Protein AF-A0AAQ4DY90-F1 (afdb_monomer)

Structure (mmCIF, N/CA/C/O backbone):
data_AF-A0AAQ4DY90-F1
#
_entry.id   AF-A0AAQ4DY90-F1
#
loop_
_atom_site.group_PDB
_atom_site.id
_atom_site.type_symbol
_atom_site.label_atom_id
_atom_site.label_alt_id
_atom_site.label_comp_id
_atom_site.label_asym_id
_atom_site.label_entity_id
_atom_site.label_seq_id
_atom_site.pdbx_PDB_ins_code
_atom_site.Cartn_x
_atom_site.Cartn_y
_atom_site.Cartn_z
_atom_site.occupancy
_atom_site.B_iso_or_equiv
_atom_site.auth_seq_id
_atom_site.auth_comp_id
_atom_site.auth_asym_id
_atom_site.auth_atom_id
_atom_site.pdbx_PDB_model_num
ATOM 1 N N . MET A 1 1 ? -14.589 11.188 28.909 1.00 39.06 1 MET A N 1
ATOM 2 C CA . MET A 1 1 ? -13.685 12.249 28.422 1.00 39.06 1 MET A CA 1
ATOM 3 C C . MET A 1 1 ? -13.949 12.356 26.940 1.00 39.06 1 MET A C 1
ATOM 5 O O . MET A 1 1 ? -13.630 11.406 26.236 1.00 39.06 1 MET A O 1
ATOM 9 N N . ASP A 1 2 ? -14.629 13.417 26.514 1.00 42.19 2 ASP A N 1
ATOM 10 C CA . ASP A 1 2 ? -14.936 13.642 25.101 1.00 42.19 2 ASP A CA 1
ATOM 11 C C . ASP A 1 2 ? -13.642 13.732 24.282 1.00 42.19 2 ASP A C 1
ATOM 13 O O . ASP A 1 2 ? -12.654 14.312 24.743 1.00 42.19 2 ASP A O 1
ATOM 17 N N . GLU A 1 3 ? -13.630 13.113 23.098 1.00 53.41 3 GLU A N 1
ATOM 18 C CA . GLU A 1 3 ? -12.533 13.219 22.131 1.00 53.41 3 GLU A CA 1
ATOM 19 C C . GLU A 1 3 ? -12.191 14.700 21.911 1.00 53.41 3 GLU A C 1
ATOM 21 O O . GLU A 1 3 ? -13.069 15.499 21.585 1.00 53.41 3 GLU A O 1
ATOM 26 N N . CYS A 1 4 ? -10.924 15.092 22.084 1.00 58.25 4 CYS A N 1
ATOM 27 C CA . CYS A 1 4 ? -10.522 16.470 21.817 1.00 58.25 4 CYS A CA 1
ATOM 28 C C . CYS A 1 4 ? -10.613 16.722 20.298 1.00 58.25 4 CYS A C 1
ATOM 30 O O . CYS A 1 4 ? -9.846 16.106 19.549 1.00 58.25 4 CYS A O 1
ATOM 32 N N . PRO A 1 5 ? -11.500 17.618 19.817 1.00 64.88 5 PRO A N 1
ATOM 33 C CA . PRO A 1 5 ? -11.754 17.813 18.385 1.00 64.88 5 PRO A CA 1
ATOM 34 C C . PRO A 1 5 ? -10.500 18.240 17.605 1.00 64.88 5 PRO A C 1
ATOM 36 O O . PRO A 1 5 ? -10.406 18.001 16.405 1.00 64.88 5 PRO A O 1
ATOM 39 N N . TYR A 1 6 ? -9.507 18.796 18.304 1.00 72.00 6 TYR A N 1
ATOM 40 C CA . TYR A 1 6 ? -8.213 19.181 17.753 1.00 72.00 6 TYR A CA 1
ATOM 41 C C . TYR A 1 6 ? -7.457 18.014 17.097 1.00 72.00 6 TYR A C 1
ATOM 43 O O . TYR A 1 6 ? -6.968 18.159 15.981 1.00 72.00 6 TYR A O 1
ATOM 51 N N . PHE A 1 7 ? -7.395 16.841 17.739 1.00 72.94 7 PHE A N 1
ATOM 52 C CA . PHE A 1 7 ? -6.621 15.711 17.204 1.00 72.94 7 PHE A CA 1
ATOM 53 C C . PHE A 1 7 ? -7.266 15.089 15.968 1.00 72.94 7 PHE A C 1
ATOM 55 O O . PHE A 1 7 ? -6.566 14.588 15.092 1.00 72.94 7 PHE A O 1
ATOM 62 N N . ARG A 1 8 ? -8.599 15.137 15.876 1.00 71.06 8 ARG A N 1
ATOM 63 C CA . ARG A 1 8 ? -9.323 14.671 14.691 1.00 71.06 8 ARG A CA 1
ATOM 64 C C . ARG A 1 8 ? -9.033 15.567 13.487 1.00 71.06 8 ARG A C 1
ATOM 66 O O . ARG A 1 8 ? -8.795 15.052 12.399 1.00 71.06 8 ARG A O 1
ATOM 73 N N . GLU A 1 9 ? -9.014 16.882 13.693 1.00 77.00 9 GLU A N 1
ATOM 74 C CA . GLU A 1 9 ? -8.680 17.838 12.635 1.00 77.00 9 GLU A CA 1
ATOM 75 C C . GLU A 1 9 ? -7.209 17.717 12.210 1.00 77.00 9 GLU A C 1
ATOM 77 O O . GLU A 1 9 ? -6.898 17.711 11.024 1.00 77.00 9 GLU A O 1
ATOM 82 N N . GLU A 1 10 ? -6.298 17.518 13.165 1.00 80.81 10 GLU A N 1
ATOM 83 C CA . GLU A 1 10 ? -4.884 17.263 12.870 1.00 80.81 10 GLU A CA 1
ATOM 84 C C . GLU A 1 10 ? -4.697 15.962 12.065 1.00 80.81 10 GLU A C 1
ATOM 86 O O . GLU A 1 10 ? -3.969 15.950 11.071 1.00 80.81 10 GLU A O 1
ATOM 91 N N . ALA A 1 11 ? -5.402 14.882 12.430 1.00 76.62 11 ALA A N 1
ATOM 92 C CA . ALA A 1 11 ? -5.357 13.612 11.701 1.00 76.62 11 ALA A CA 1
ATOM 93 C C . ALA A 1 11 ? -5.878 13.771 10.269 1.00 76.62 11 ALA A C 1
ATOM 95 O O . ALA A 1 11 ? -5.300 13.226 9.330 1.00 76.62 11 ALA A O 1
ATOM 96 N N . LYS A 1 12 ? -6.953 14.548 10.102 1.00 78.25 12 LYS A N 1
ATOM 97 C CA . LYS A 1 12 ? -7.527 14.879 8.799 1.00 78.25 12 LYS A CA 1
ATOM 98 C C . LYS A 1 12 ? -6.529 15.597 7.905 1.00 78.25 12 LYS A C 1
ATOM 100 O O . LYS A 1 12 ? -6.329 15.171 6.772 1.00 78.25 12 LYS A O 1
ATOM 105 N N . ILE A 1 13 ? -5.884 16.643 8.417 1.00 81.44 13 ILE A N 1
ATOM 106 C CA . ILE A 1 13 ? -4.888 17.407 7.659 1.00 81.44 13 ILE A CA 1
ATOM 107 C C . ILE A 1 13 ? -3.745 16.490 7.208 1.00 81.44 13 ILE A C 1
ATOM 109 O O . ILE A 1 13 ? -3.357 16.521 6.044 1.00 81.44 13 ILE A O 1
ATOM 113 N N . GLN A 1 14 ? -3.242 15.628 8.096 1.00 80.81 14 GLN A N 1
ATOM 114 C CA . GLN A 1 14 ? -2.166 14.691 7.759 1.00 80.81 14 GLN A CA 1
ATOM 115 C C . GLN A 1 14 ? -2.584 13.661 6.697 1.00 80.81 14 GLN A C 1
ATOM 117 O O . GLN A 1 14 ? -1.813 13.375 5.782 1.00 80.81 14 GLN A O 1
ATOM 122 N N . LEU A 1 15 ? -3.804 13.119 6.785 1.00 79.38 15 LEU A N 1
ATOM 123 C CA . LEU A 1 15 ? -4.331 12.177 5.793 1.00 79.38 15 LEU A CA 1
ATOM 124 C C . LEU A 1 15 ? -4.504 12.825 4.418 1.00 79.38 15 LEU A C 1
ATOM 126 O O . LEU A 1 15 ? -4.102 12.230 3.421 1.00 79.38 15 LEU A O 1
ATOM 130 N N . LEU A 1 16 ? -5.070 14.032 4.363 1.00 81.44 16 LEU A N 1
ATOM 131 C CA . LEU A 1 16 ? -5.245 14.764 3.109 1.00 81.44 16 LEU A CA 1
ATOM 132 C C . LEU A 1 16 ? -3.895 15.098 2.473 1.00 81.44 16 LEU A C 1
ATOM 134 O O . LEU A 1 16 ? -3.685 14.778 1.308 1.00 81.44 16 LEU A O 1
ATOM 138 N N . ASN A 1 17 ? -2.938 15.600 3.259 1.00 81.00 17 ASN A N 1
ATOM 139 C CA . ASN A 1 17 ? -1.586 15.873 2.769 1.00 81.00 17 ASN A CA 1
ATOM 140 C C . ASN A 1 17 ? -0.918 14.614 2.193 1.00 81.00 17 ASN A C 1
ATOM 142 O O . ASN A 1 17 ? -0.301 14.678 1.132 1.00 81.00 17 ASN A O 1
ATOM 146 N N . LEU A 1 18 ? -1.061 13.458 2.856 1.00 79.81 18 LEU A N 1
ATOM 147 C CA . LEU A 1 18 ? -0.512 12.190 2.368 1.00 79.81 18 LEU A CA 1
ATOM 148 C C . LEU A 1 18 ? -1.108 11.797 1.006 1.00 79.81 18 LEU A C 1
ATOM 150 O O . LEU A 1 18 ? -0.384 11.337 0.120 1.00 79.81 18 LEU A O 1
ATOM 154 N N . VAL A 1 19 ? -2.423 11.960 0.844 1.00 79.00 19 VAL A N 1
ATOM 155 C CA . VAL A 1 19 ? -3.121 11.640 -0.407 1.00 79.00 19 VAL A CA 1
ATOM 156 C C . VAL A 1 19 ? -2.746 12.622 -1.514 1.00 79.00 19 VAL A C 1
ATOM 158 O O . VAL A 1 19 ? -2.468 12.184 -2.632 1.00 79.00 19 VAL A O 1
ATOM 161 N N . ASP A 1 20 ? -2.668 13.915 -1.212 1.00 77.06 20 ASP A N 1
ATOM 162 C CA . ASP A 1 20 ? -2.300 14.953 -2.174 1.00 77.06 20 ASP A CA 1
ATOM 163 C C . ASP A 1 20 ? -0.862 14.764 -2.672 1.00 77.06 20 ASP A C 1
ATOM 165 O O . ASP A 1 20 ? -0.620 14.710 -3.880 1.00 77.06 20 ASP A O 1
ATOM 169 N N . GLU A 1 21 ? 0.098 14.566 -1.762 1.00 76.19 21 GLU A N 1
ATOM 170 C CA . GLU A 1 21 ? 1.493 14.283 -2.120 1.00 76.19 21 GLU A CA 1
ATOM 171 C C . GLU A 1 21 ? 1.616 13.010 -2.971 1.00 76.19 21 GLU A C 1
ATOM 173 O O . GLU A 1 21 ? 2.345 12.986 -3.970 1.00 76.19 21 GLU A O 1
ATOM 178 N N . GLY A 1 22 ? 0.887 11.953 -2.595 1.00 71.69 22 GLY A N 1
ATOM 179 C CA . GLY A 1 22 ? 0.847 10.699 -3.341 1.00 71.69 22 GLY A CA 1
ATOM 180 C C . GLY A 1 22 ? 0.273 10.878 -4.747 1.00 71.69 22 GLY A C 1
ATOM 181 O O . GLY A 1 22 ? 0.843 10.372 -5.715 1.00 71.69 22 GLY A O 1
ATOM 182 N N . THR A 1 23 ? -0.814 11.636 -4.875 1.00 74.12 23 THR A N 1
ATOM 183 C CA . THR A 1 23 ? -1.469 11.918 -6.159 1.00 74.12 23 THR A CA 1
ATOM 184 C C . THR A 1 23 ? -0.529 12.679 -7.087 1.00 74.12 23 THR A C 1
ATOM 186 O O . THR A 1 23 ? -0.270 12.225 -8.202 1.00 74.12 23 THR A O 1
ATOM 189 N N . VAL A 1 24 ? 0.097 13.749 -6.589 1.00 74.94 24 VAL A N 1
ATOM 190 C CA . VAL A 1 24 ? 1.090 14.534 -7.339 1.00 74.94 24 VAL A CA 1
ATOM 191 C C . VAL A 1 24 ? 2.262 13.664 -7.802 1.00 74.94 24 VAL A C 1
ATOM 193 O O . VAL A 1 24 ? 2.730 13.795 -8.935 1.00 74.94 24 VAL A O 1
ATOM 196 N N . PHE A 1 25 ? 2.748 12.748 -6.957 1.00 75.75 25 PHE A N 1
ATOM 197 C CA . PHE A 1 25 ? 3.804 11.814 -7.350 1.00 75.75 25 PHE A CA 1
ATOM 198 C C . PHE A 1 25 ? 3.385 10.943 -8.542 1.00 75.75 25 PHE A C 1
ATOM 200 O O . PHE A 1 25 ? 4.150 10.824 -9.504 1.00 75.75 25 PHE A O 1
ATOM 207 N N . TYR A 1 26 ? 2.200 10.326 -8.480 1.00 73.25 26 TYR A N 1
ATOM 208 C CA . TYR A 1 26 ? 1.724 9.423 -9.529 1.00 73.25 26 TYR A CA 1
ATOM 209 C C . TYR A 1 26 ? 1.397 10.157 -10.826 1.00 73.25 26 TYR A C 1
ATOM 211 O O . TYR A 1 26 ? 1.759 9.660 -11.889 1.00 73.25 26 TYR A O 1
ATOM 219 N N . GLU A 1 27 ? 0.803 11.347 -10.761 1.00 78.44 27 GLU A N 1
ATOM 220 C CA . GLU A 1 27 ? 0.588 12.192 -11.939 1.00 78.44 27 GLU A CA 1
ATOM 221 C C . GLU A 1 27 ? 1.917 12.527 -12.624 1.00 78.44 27 GLU A C 1
ATOM 223 O O . GLU A 1 27 ? 2.092 12.279 -13.818 1.00 78.44 27 GLU A O 1
ATOM 228 N N . ASN A 1 28 ? 2.909 12.990 -11.858 1.00 75.94 28 ASN A N 1
ATOM 229 C CA . ASN A 1 28 ? 4.241 13.285 -12.388 1.00 75.94 28 ASN A CA 1
ATOM 230 C C . ASN A 1 28 ? 4.933 12.044 -12.967 1.00 75.94 28 ASN A C 1
ATOM 232 O O . ASN A 1 28 ? 5.680 12.143 -13.944 1.00 75.94 28 ASN A O 1
ATOM 236 N N . LEU A 1 29 ? 4.719 10.871 -12.369 1.00 75.00 29 LEU A N 1
ATOM 237 C CA . LEU A 1 29 ? 5.243 9.611 -12.885 1.00 75.00 29 LEU A CA 1
ATOM 238 C C . LEU A 1 29 ? 4.579 9.230 -14.214 1.00 75.00 29 LEU A C 1
ATOM 240 O O . LEU A 1 29 ? 5.277 8.831 -15.146 1.00 75.00 29 LEU A O 1
ATOM 244 N N . LEU A 1 30 ? 3.258 9.386 -14.314 1.00 78.06 30 LEU A N 1
ATOM 245 C CA . LEU A 1 30 ? 2.497 9.113 -15.529 1.00 78.06 30 LEU A CA 1
ATOM 246 C C . LEU A 1 30 ? 2.943 10.021 -16.678 1.00 78.06 30 LEU A C 1
ATOM 248 O O . LEU A 1 30 ? 3.231 9.503 -17.756 1.00 78.06 30 LEU A O 1
ATOM 252 N N . TYR A 1 31 ? 3.104 11.327 -16.440 1.00 78.50 31 TYR A N 1
ATOM 253 C CA . TYR A 1 31 ? 3.630 12.255 -17.450 1.00 78.50 31 TYR A CA 1
ATOM 254 C C . TYR A 1 31 ? 5.028 11.859 -17.931 1.00 78.50 31 TYR A C 1
ATOM 256 O O . TYR A 1 31 ? 5.319 11.888 -19.126 1.00 78.50 31 TYR A O 1
ATOM 264 N N . LYS A 1 32 ? 5.900 11.416 -17.019 1.00 76.50 32 LYS A N 1
ATOM 265 C CA . LYS A 1 32 ? 7.229 10.920 -17.399 1.00 76.50 32 LYS A CA 1
ATOM 266 C C . LYS A 1 32 ? 7.176 9.651 -18.229 1.00 76.50 32 LYS A C 1
ATOM 268 O O . LYS A 1 32 ? 8.024 9.466 -19.100 1.00 76.50 32 LYS A O 1
ATOM 273 N N . PHE A 1 33 ? 6.236 8.756 -17.958 1.00 75.62 33 PHE A N 1
ATOM 274 C CA . PHE A 1 33 ? 6.069 7.560 -18.772 1.00 75.62 33 PHE A CA 1
ATOM 275 C C . PHE A 1 33 ? 5.468 7.876 -20.145 1.00 75.62 33 PHE A C 1
ATOM 277 O O . PHE A 1 33 ? 5.937 7.297 -21.123 1.00 75.62 33 PHE A O 1
ATOM 284 N N . GLU A 1 34 ? 4.536 8.828 -20.246 1.00 80.69 34 GLU A N 1
ATOM 285 C CA . GLU A 1 34 ? 4.063 9.385 -21.526 1.00 80.69 34 GLU A CA 1
ATOM 286 C C . GLU A 1 34 ? 5.240 9.943 -22.344 1.00 80.69 34 GLU A C 1
ATOM 288 O O . GLU A 1 34 ? 5.420 9.549 -23.497 1.00 80.69 34 GLU A O 1
ATOM 293 N N . GLU A 1 35 ? 6.126 10.737 -21.730 1.00 78.56 35 GLU A N 1
ATOM 294 C CA . GLU A 1 35 ? 7.350 11.241 -22.376 1.00 78.56 35 GLU A CA 1
ATOM 295 C C . GLU A 1 35 ? 8.312 10.107 -22.782 1.00 78.56 35 GLU A C 1
ATOM 297 O O . GLU A 1 35 ? 8.842 10.088 -23.893 1.00 78.56 35 GLU A O 1
ATOM 302 N N . THR A 1 36 ? 8.533 9.135 -21.894 1.00 75.81 36 THR A N 1
ATOM 303 C CA . THR A 1 36 ? 9.531 8.069 -22.093 1.00 75.81 36 THR A CA 1
ATOM 304 C C . THR A 1 36 ? 9.098 7.047 -23.145 1.00 75.81 36 THR A C 1
ATOM 306 O O . THR A 1 36 ? 9.937 6.514 -23.876 1.00 75.81 36 THR A O 1
ATOM 309 N N . HIS A 1 37 ? 7.804 6.733 -23.206 1.00 78.19 37 HIS A N 1
ATOM 310 C CA . HIS A 1 37 ? 7.264 5.645 -24.022 1.00 78.19 37 HIS A CA 1
ATOM 311 C C . HIS A 1 37 ? 6.406 6.127 -25.200 1.00 78.19 37 HIS A C 1
ATOM 313 O O . HIS A 1 37 ? 6.030 5.304 -26.034 1.00 78.19 37 HIS A O 1
ATOM 319 N N . GLY A 1 38 ? 6.135 7.431 -25.309 1.00 76.44 38 GLY A N 1
ATOM 320 C CA . GLY A 1 38 ? 5.485 8.043 -26.470 1.00 76.44 38 GLY A CA 1
ATOM 321 C C . GLY A 1 38 ? 4.010 7.675 -26.645 1.00 76.44 38 GLY A C 1
ATOM 322 O O . GLY A 1 38 ? 3.510 7.700 -27.768 1.00 76.44 38 GLY A O 1
ATOM 323 N N . TYR A 1 39 ? 3.319 7.302 -25.565 1.00 78.00 39 TYR A N 1
ATOM 324 C CA . TYR A 1 39 ? 1.866 7.100 -25.554 1.00 78.00 39 TYR A CA 1
ATOM 325 C C . TYR A 1 39 ? 1.181 8.338 -24.981 1.00 78.00 39 TYR A C 1
ATOM 327 O O . TYR A 1 39 ? 1.760 8.971 -24.109 1.00 78.00 39 TYR A O 1
ATOM 335 N N . SER A 1 40 ? -0.043 8.669 -25.418 1.00 77.56 40 SER A N 1
ATOM 336 C CA . SER A 1 40 ? -0.749 9.826 -24.859 1.00 77.56 40 SER A CA 1
ATOM 337 C C . SER A 1 40 ? -1.747 9.443 -23.777 1.00 77.56 40 SER A C 1
ATOM 339 O O . SER A 1 40 ? -2.656 8.651 -24.023 1.00 77.56 40 SER A O 1
ATOM 341 N N . LEU A 1 41 ? -1.616 10.052 -22.599 1.00 71.00 41 LEU A N 1
ATOM 342 C CA . LEU A 1 41 ? -2.559 9.861 -21.496 1.00 71.00 41 LEU A CA 1
ATOM 343 C C . LEU A 1 41 ? -3.944 10.433 -21.812 1.00 71.00 41 LEU A C 1
ATOM 345 O O . LEU A 1 41 ? -4.947 9.880 -21.370 1.00 71.00 41 LEU A O 1
ATOM 349 N N . ASN A 1 42 ? -4.016 11.480 -22.640 1.00 71.75 42 ASN A N 1
ATOM 350 C CA . ASN A 1 42 ? -5.275 12.122 -23.036 1.00 71.75 42 ASN A CA 1
ATOM 351 C C . ASN A 1 42 ? -6.260 11.156 -23.713 1.00 71.75 42 ASN A C 1
ATOM 353 O O . ASN A 1 42 ? -7.463 11.365 -23.637 1.00 71.75 42 ASN A O 1
ATOM 357 N N . GLN A 1 43 ? -5.765 10.076 -24.324 1.00 66.69 43 GLN A N 1
ATOM 358 C CA . GLN A 1 43 ? -6.598 9.034 -24.940 1.00 66.69 43 GLN A CA 1
ATOM 359 C C . GLN A 1 43 ? -7.363 8.191 -23.907 1.00 66.69 43 GLN A C 1
ATOM 361 O O . GLN A 1 43 ? -8.344 7.540 -24.246 1.00 66.69 43 GLN A O 1
ATOM 366 N N . PHE A 1 44 ? -6.913 8.188 -22.650 1.00 61.84 44 PHE A N 1
ATOM 367 C CA . PHE A 1 44 ? -7.541 7.465 -21.543 1.00 61.84 44 PHE A CA 1
ATOM 368 C C . PHE A 1 44 ? -8.414 8.370 -20.665 1.00 61.84 44 PHE A C 1
ATOM 370 O O . PHE A 1 44 ? -9.184 7.865 -19.853 1.00 61.84 44 PHE A O 1
ATOM 377 N N . PHE A 1 45 ? -8.319 9.689 -20.845 1.00 60.47 45 PHE A N 1
ATOM 378 C CA . PHE A 1 45 ? -9.143 10.691 -20.164 1.00 60.47 45 PHE A CA 1
ATOM 379 C C . PHE A 1 45 ? -10.323 11.172 -21.023 1.00 60.47 45 PHE A C 1
ATOM 381 O O . PHE A 1 45 ? -10.897 12.224 -20.746 1.00 60.47 45 PHE A O 1
ATOM 388 N N . ASP A 1 46 ? -10.678 10.419 -22.070 1.00 50.41 46 ASP A N 1
ATOM 389 C CA . ASP A 1 46 ? -11.671 10.836 -23.056 1.00 50.41 46 ASP A CA 1
ATOM 390 C C . ASP A 1 46 ? -13.061 11.045 -22.401 1.00 50.41 46 ASP A C 1
ATOM 392 O O . ASP A 1 46 ? -13.625 10.102 -21.827 1.00 50.41 46 ASP A O 1
ATOM 396 N N . PRO A 1 47 ? -13.651 12.256 -22.466 1.00 51.75 47 PRO A N 1
ATOM 397 C CA . PRO A 1 47 ? -14.937 12.570 -21.835 1.00 51.75 47 PRO A CA 1
ATOM 398 C C . PRO A 1 47 ? -16.136 11.799 -22.406 1.00 51.75 47 PRO A C 1
ATOM 400 O O . PRO A 1 47 ? -17.220 11.830 -21.819 1.00 51.75 47 PRO A O 1
ATOM 403 N N . GLU A 1 48 ? -15.986 11.115 -23.545 1.00 46.78 48 GLU A N 1
ATOM 404 C CA . GLU A 1 48 ? -17.100 10.464 -24.246 1.00 46.78 48 GLU A CA 1
ATOM 405 C C . GLU A 1 48 ? -17.718 9.282 -23.474 1.00 46.78 48 GLU A C 1
ATOM 407 O O . GLU A 1 48 ? -18.888 8.961 -23.684 1.00 46.78 48 GLU A O 1
ATOM 412 N N . MET A 1 49 ? -17.016 8.697 -22.495 1.00 47.78 49 MET A N 1
ATOM 413 C CA . MET A 1 49 ? -17.596 7.678 -21.600 1.00 47.78 49 MET A CA 1
ATOM 414 C C . MET A 1 49 ? -18.498 8.265 -20.495 1.00 47.78 49 MET A C 1
ATOM 416 O O . MET A 1 49 ? -19.251 7.526 -19.863 1.00 47.78 49 MET A O 1
ATOM 420 N N . HIS A 1 50 ? -18.489 9.588 -20.288 1.00 45.84 50 HIS A N 1
ATOM 421 C CA . HIS A 1 50 ? -19.352 10.295 -19.328 1.00 45.84 50 HIS A CA 1
ATOM 422 C C . HIS A 1 50 ? -20.644 10.870 -19.952 1.00 45.84 50 HIS A C 1
ATOM 424 O O . HIS A 1 50 ? -21.454 11.486 -19.258 1.00 45.84 50 HIS A O 1
ATOM 430 N N . GLY A 1 51 ? -20.887 10.641 -21.247 1.00 34.34 51 GLY A N 1
ATOM 431 C CA . GLY A 1 51 ? -21.961 11.271 -22.028 1.00 34.34 51 GLY A CA 1
ATOM 432 C C . GLY A 1 51 ? -23.408 10.820 -21.771 1.00 34.34 51 GLY A C 1
ATOM 433 O O . GLY A 1 51 ? -24.283 11.210 -22.540 1.00 34.34 51 GLY A O 1
ATOM 434 N N . LEU A 1 52 ? -23.709 10.030 -20.732 1.00 40.41 52 LEU A N 1
ATOM 435 C CA . LEU A 1 52 ? -25.093 9.605 -20.443 1.00 40.41 52 LEU A CA 1
ATOM 436 C C . LEU A 1 52 ? -25.780 10.310 -19.268 1.00 40.41 52 LEU A C 1
ATOM 438 O O . LEU A 1 52 ? -26.968 10.072 -19.062 1.00 40.41 52 LEU A O 1
ATOM 442 N N . LEU A 1 53 ? -25.124 11.228 -18.551 1.00 34.84 53 LEU A N 1
ATOM 443 C CA . LEU A 1 53 ? -25.799 12.054 -17.542 1.00 34.84 53 LEU A CA 1
ATOM 444 C C . LEU A 1 53 ? -25.303 13.506 -17.550 1.00 34.84 53 LEU A C 1
ATOM 446 O O . LEU A 1 53 ? -24.287 13.824 -16.953 1.00 34.84 53 LEU A O 1
ATOM 450 N N . GLY A 1 54 ? -26.105 14.380 -18.166 1.00 30.03 54 GLY A N 1
ATOM 451 C CA . GLY A 1 54 ? -26.388 15.728 -17.657 1.00 30.03 54 GLY A CA 1
ATOM 452 C C . GLY A 1 54 ? -25.280 16.782 -17.742 1.00 30.03 54 GLY A C 1
ATOM 453 O O . GLY A 1 54 ? -24.322 16.791 -16.987 1.00 30.03 54 GLY A O 1
ATOM 454 N N . THR A 1 55 ? -25.505 17.762 -18.611 1.00 39.00 55 THR A N 1
ATOM 455 C CA . THR A 1 55 ? -24.706 18.973 -18.830 1.00 39.00 55 THR A CA 1
ATOM 456 C C . THR A 1 55 ? -24.471 19.819 -17.570 1.00 39.00 55 THR A C 1
ATOM 458 O O . THR A 1 55 ? -25.437 20.220 -16.920 1.00 39.00 55 THR A O 1
ATOM 461 N N . GLY A 1 56 ? -23.222 20.236 -17.335 1.00 30.23 56 GLY A N 1
ATOM 462 C CA . GLY A 1 56 ? -22.908 21.417 -16.523 1.00 30.23 56 GLY A CA 1
ATOM 463 C C . GLY A 1 56 ? -21.553 21.357 -15.819 1.00 30.23 56 GLY A C 1
ATOM 464 O O . GLY A 1 56 ? -21.395 20.594 -14.876 1.00 30.23 56 GLY A O 1
ATOM 465 N N . SER A 1 57 ? -20.642 22.261 -16.209 1.00 30.64 57 SER A N 1
ATOM 466 C CA . SER A 1 57 ? -19.329 22.561 -15.594 1.00 30.64 57 SER A CA 1
ATOM 467 C C . SER A 1 57 ? -18.278 21.446 -15.650 1.00 30.64 57 SER A C 1
ATOM 469 O O . SER A 1 57 ? -18.488 20.348 -15.154 1.00 30.64 57 SER A O 1
ATOM 471 N N . SER A 1 58 ? -17.113 21.764 -16.224 1.00 36.41 58 SER A N 1
ATOM 472 C CA . SER A 1 58 ? -15.911 20.931 -16.160 1.00 36.41 58 SER A CA 1
ATOM 473 C C . SER A 1 58 ? -15.621 20.534 -14.712 1.00 36.41 58 SER A C 1
ATOM 475 O O . SER A 1 58 ? -15.347 21.428 -13.906 1.00 36.41 58 SER A O 1
ATOM 477 N N . PRO A 1 59 ? -15.624 19.241 -14.359 1.00 34.88 59 PRO A N 1
ATOM 478 C CA . PRO A 1 59 ? -14.926 18.814 -13.175 1.00 34.88 59 PRO A CA 1
ATOM 479 C C . PRO A 1 59 ? -13.460 18.681 -13.595 1.00 34.88 59 PRO A C 1
ATOM 481 O O . PRO A 1 59 ? -13.117 17.973 -14.544 1.00 34.88 59 PRO A O 1
ATOM 484 N N . SER A 1 60 ? -12.564 19.360 -12.885 1.00 31.95 60 SER A N 1
ATOM 485 C CA . SER A 1 60 ? -11.275 18.735 -12.614 1.00 31.95 60 SER A CA 1
ATOM 486 C C . SER A 1 60 ? -11.556 17.276 -12.250 1.00 31.95 60 SER A C 1
ATOM 488 O O . SER A 1 60 ? -12.517 17.002 -11.530 1.00 31.95 60 SER A O 1
ATOM 490 N N . LEU A 1 61 ? -10.742 16.332 -12.714 1.00 35.47 61 LEU A N 1
ATOM 491 C CA . LEU A 1 61 ? -10.799 14.944 -12.251 1.00 35.47 61 LEU A CA 1
ATOM 492 C C . LEU A 1 61 ? -10.352 14.844 -10.771 1.00 35.47 61 LEU A C 1
ATOM 494 O O . LEU A 1 61 ? -9.668 13.913 -10.373 1.00 35.47 61 LEU A O 1
ATOM 498 N N . GLY A 1 62 ? -10.706 15.825 -9.939 1.00 33.91 62 GLY A N 1
ATOM 499 C CA . GLY A 1 62 ? -10.767 15.669 -8.509 1.00 33.91 62 GLY A CA 1
ATOM 500 C C . GLY A 1 62 ? -11.890 14.688 -8.258 1.00 33.91 62 GLY A C 1
ATOM 501 O O . GLY A 1 62 ? -13.066 15.050 -8.269 1.00 33.91 62 GLY A O 1
ATOM 502 N N . VAL A 1 63 ? -11.524 13.429 -8.029 1.00 38.16 63 VAL A N 1
ATOM 503 C CA . VAL A 1 63 ? -12.288 12.612 -7.096 1.00 38.16 63 VAL A CA 1
ATOM 504 C C . VAL A 1 63 ? -12.478 13.520 -5.888 1.00 38.16 63 VAL A C 1
ATOM 506 O O . VAL A 1 63 ? -11.510 13.820 -5.195 1.00 38.16 63 VAL A O 1
ATOM 509 N N . SER A 1 64 ? -13.682 14.071 -5.720 1.00 40.81 64 SER A N 1
ATOM 510 C CA . SER A 1 64 ? -14.037 14.837 -4.533 1.00 40.81 64 SER A CA 1
ATOM 511 C C . SER A 1 64 ? -14.085 13.810 -3.419 1.00 40.81 64 SER A C 1
ATOM 513 O O . SER A 1 64 ? -15.142 13.263 -3.105 1.00 40.81 64 SER A O 1
ATOM 515 N N . LEU A 1 65 ? -12.904 13.454 -2.915 1.00 47.88 65 LEU A N 1
ATOM 516 C CA . LEU A 1 65 ? -12.758 12.699 -1.694 1.00 47.88 65 LEU A CA 1
ATOM 517 C C . LEU A 1 65 ? -13.573 13.472 -0.670 1.00 47.88 65 LEU A C 1
ATOM 519 O O . LEU A 1 65 ? -13.467 14.693 -0.567 1.00 47.88 65 LEU A O 1
ATOM 523 N N . SER A 1 66 ? -14.479 12.769 -0.009 1.00 54.06 66 SER A N 1
ATOM 524 C CA . SER A 1 66 ? -15.175 13.339 1.127 1.00 54.06 66 SER A CA 1
ATOM 525 C C . SER A 1 66 ? -14.124 13.903 2.080 1.00 54.06 66 SER A C 1
ATOM 527 O O . SER A 1 66 ? -13.147 13.229 2.407 1.00 54.06 66 SER A O 1
ATOM 529 N N . ASP A 1 67 ? -14.322 15.147 2.512 1.00 55.19 67 ASP A N 1
ATOM 530 C CA . ASP A 1 67 ? -13.448 15.818 3.473 1.00 55.19 67 ASP A CA 1
ATOM 531 C C . ASP A 1 67 ? -13.480 15.140 4.862 1.00 55.19 67 ASP A C 1
ATOM 533 O O . ASP A 1 67 ? -12.872 15.645 5.811 1.00 55.19 67 ASP A O 1
ATOM 537 N N . ASP A 1 68 ? -14.219 14.038 5.038 1.00 67.00 68 ASP A N 1
ATOM 538 C CA . ASP A 1 68 ? -14.192 13.242 6.258 1.00 67.00 68 ASP A CA 1
ATOM 539 C C . ASP A 1 68 ? -12.959 12.312 6.267 1.00 67.00 68 ASP A C 1
ATOM 541 O O . ASP A 1 68 ? -12.857 11.403 5.437 1.00 67.00 68 ASP A O 1
ATOM 545 N N . PRO A 1 69 ? -12.022 12.464 7.225 1.00 66.19 69 PRO A N 1
ATOM 546 C CA . PRO A 1 69 ? -10.879 11.559 7.365 1.00 66.19 69 PRO A CA 1
ATOM 547 C C . PRO A 1 69 ? -11.285 10.087 7.499 1.00 66.19 69 PRO A C 1
ATOM 549 O O . PRO A 1 69 ? -10.495 9.204 7.159 1.00 66.19 69 PRO A O 1
ATOM 552 N N . ALA A 1 70 ? -12.503 9.805 7.979 1.00 72.75 70 ALA A N 1
ATOM 553 C CA . ALA A 1 70 ? -13.024 8.450 8.095 1.00 72.75 70 ALA A CA 1
ATOM 554 C C . ALA A 1 70 ? -13.135 7.732 6.739 1.00 72.75 70 ALA A C 1
ATOM 556 O O . ALA A 1 70 ? -12.968 6.511 6.696 1.00 72.75 70 ALA A O 1
ATOM 557 N N . ASP A 1 71 ? -13.338 8.471 5.647 1.00 82.06 71 ASP A N 1
ATOM 558 C CA . ASP A 1 71 ? -13.499 7.909 4.303 1.00 82.06 71 ASP A CA 1
ATOM 559 C C . ASP A 1 71 ? -12.161 7.511 3.663 1.00 82.06 71 ASP A C 1
ATOM 561 O O . ASP A 1 71 ? -12.122 6.681 2.752 1.00 82.06 71 ASP A O 1
ATOM 565 N N . LEU A 1 72 ? -11.043 8.028 4.184 1.00 83.94 72 LEU A N 1
ATOM 566 C CA . LEU A 1 72 ? -9.688 7.678 3.741 1.00 83.94 72 LEU A CA 1
ATOM 567 C C . LEU A 1 72 ? -9.108 6.473 4.496 1.00 83.94 72 LEU A C 1
ATOM 569 O O . LEU A 1 72 ? -8.211 5.792 3.987 1.00 83.94 72 LEU A O 1
ATOM 573 N N . LEU A 1 73 ? -9.631 6.171 5.691 1.00 87.56 73 LEU A N 1
ATOM 574 C CA . LEU A 1 73 ? -9.162 5.056 6.520 1.00 87.56 73 LEU A CA 1
ATOM 575 C C . LEU A 1 73 ? -9.233 3.686 5.824 1.00 87.56 73 LEU A C 1
ATOM 577 O O . LEU A 1 73 ? -8.269 2.935 5.977 1.00 87.56 73 LEU A O 1
ATOM 581 N N . PRO A 1 74 ? -10.292 3.318 5.068 1.00 90.56 74 PRO A N 1
ATOM 582 C CA . PRO A 1 74 ? -10.339 2.040 4.358 1.00 90.56 74 PRO A CA 1
ATOM 583 C C . PRO A 1 74 ? -9.183 1.890 3.366 1.00 90.56 74 PRO A C 1
ATOM 585 O O . PRO A 1 74 ? -8.486 0.878 3.376 1.00 90.56 74 PRO A O 1
ATOM 588 N N . SER A 1 75 ? -8.934 2.922 2.555 1.00 89.69 75 SER A N 1
ATOM 589 C CA . SER A 1 75 ? -7.869 2.927 1.547 1.00 89.69 75 SER A CA 1
ATOM 590 C C . SER A 1 75 ? -6.491 2.813 2.191 1.00 89.69 75 SER A C 1
ATOM 592 O O . SER A 1 75 ? -5.675 1.992 1.769 1.00 89.69 75 SER A O 1
ATOM 594 N N . LEU A 1 76 ? -6.247 3.586 3.253 1.00 88.50 76 LEU A N 1
ATOM 595 C CA . LEU A 1 76 ? -4.983 3.529 3.977 1.00 88.50 76 LEU A CA 1
ATOM 596 C C . LEU A 1 76 ? -4.782 2.167 4.655 1.00 88.50 76 LEU A C 1
ATOM 598 O O . LEU A 1 76 ? -3.699 1.595 4.568 1.00 88.50 76 LEU A O 1
ATOM 602 N N . LYS A 1 77 ? -5.830 1.606 5.267 1.00 91.44 77 LYS A N 1
ATOM 603 C CA . LYS A 1 77 ? -5.803 0.279 5.894 1.00 91.44 77 LYS A CA 1
ATOM 604 C C . LYS A 1 77 ? -5.496 -0.824 4.872 1.00 91.44 77 LYS A C 1
ATOM 606 O O . LYS A 1 77 ? -4.606 -1.640 5.105 1.00 91.44 77 LYS A O 1
ATOM 611 N N . VAL A 1 78 ? -6.154 -0.819 3.711 1.00 91.06 78 VAL A N 1
ATOM 612 C CA . VAL A 1 78 ? -5.876 -1.773 2.618 1.00 91.06 78 VAL A CA 1
ATOM 613 C C . VAL A 1 78 ? -4.442 -1.626 2.108 1.00 91.06 78 VAL A C 1
ATOM 615 O O . VAL A 1 78 ? -3.767 -2.624 1.851 1.00 91.06 78 VAL A O 1
ATOM 618 N N . TRP A 1 79 ? -3.943 -0.393 2.002 1.00 89.19 79 TRP A N 1
ATOM 619 C CA . TRP A 1 79 ? -2.548 -0.149 1.650 1.00 89.19 79 TRP A CA 1
ATOM 620 C C . TRP A 1 79 ? -1.587 -0.733 2.697 1.00 89.19 79 TRP A C 1
ATOM 622 O O . TRP A 1 79 ? -0.630 -1.410 2.320 1.00 89.19 79 TRP A O 1
ATOM 632 N N . THR A 1 80 ? -1.855 -0.565 3.999 1.00 88.44 80 THR A N 1
ATOM 633 C CA . THR A 1 80 ? -1.028 -1.170 5.060 1.00 88.44 80 THR A CA 1
ATOM 634 C C . THR A 1 80 ? -1.068 -2.701 5.054 1.00 88.44 80 THR A C 1
ATOM 636 O O . THR A 1 80 ? -0.037 -3.341 5.272 1.00 88.44 80 THR A O 1
ATOM 639 N N . ASP A 1 81 ? -2.210 -3.306 4.722 1.00 86.81 81 ASP A N 1
ATOM 640 C CA . ASP A 1 81 ? -2.349 -4.759 4.568 1.00 86.81 81 ASP A CA 1
ATOM 641 C C . ASP A 1 81 ? -1.507 -5.277 3.391 1.00 86.81 81 ASP A C 1
ATOM 643 O O . ASP A 1 81 ? -0.763 -6.254 3.521 1.00 86.81 81 ASP A O 1
ATOM 647 N N . TRP A 1 82 ? -1.552 -4.578 2.252 1.00 86.38 82 TRP A N 1
ATOM 648 C CA . TRP A 1 82 ? -0.719 -4.884 1.089 1.00 86.38 82 TRP A CA 1
ATOM 649 C C . TRP A 1 82 ? 0.773 -4.739 1.398 1.00 86.38 82 TRP A C 1
ATOM 651 O O . TRP A 1 82 ? 1.562 -5.638 1.096 1.00 86.38 82 TRP A O 1
ATOM 661 N N . MET A 1 83 ? 1.161 -3.634 2.041 1.00 82.31 83 MET A N 1
ATOM 662 C CA . MET A 1 83 ? 2.545 -3.385 2.441 1.00 82.31 83 MET A CA 1
ATOM 663 C C . MET A 1 83 ? 3.051 -4.499 3.363 1.00 82.31 83 MET A C 1
ATOM 665 O O . MET A 1 83 ? 4.145 -5.023 3.140 1.00 82.31 83 MET A O 1
ATOM 669 N N . SER A 1 84 ? 2.236 -4.919 4.335 1.00 80.44 84 SER A N 1
ATOM 670 C CA . SER A 1 84 ? 2.545 -6.031 5.242 1.00 80.44 84 SER A CA 1
ATOM 671 C C . SER A 1 84 ? 2.790 -7.331 4.470 1.00 80.44 84 SER A C 1
ATOM 673 O O . SER A 1 84 ? 3.815 -7.985 4.663 1.00 80.44 84 SER A O 1
ATOM 675 N N . GLY A 1 85 ? 1.904 -7.655 3.519 1.00 75.50 85 GLY A N 1
ATOM 676 C CA . GLY A 1 85 ? 1.981 -8.873 2.711 1.00 75.50 85 GLY A CA 1
ATOM 677 C C . GLY A 1 85 ? 3.122 -8.906 1.686 1.00 75.50 85 GLY A C 1
ATOM 678 O O . GLY A 1 85 ? 3.573 -9.986 1.294 1.00 75.50 85 GLY A O 1
ATOM 679 N N . GLN A 1 86 ? 3.610 -7.741 1.244 1.00 75.44 86 GLN A N 1
ATOM 680 C CA . GLN A 1 86 ? 4.541 -7.611 0.113 1.00 75.44 86 GLN A CA 1
ATOM 681 C C . GLN A 1 86 ? 5.886 -6.985 0.478 1.00 75.44 86 GLN A C 1
ATOM 683 O O . GLN A 1 86 ? 6.519 -6.326 -0.348 1.00 75.44 86 GLN A O 1
ATOM 688 N N . LYS A 1 87 ? 6.374 -7.257 1.694 1.00 73.56 87 LYS A N 1
ATOM 689 C CA . LYS A 1 87 ? 7.636 -6.726 2.241 1.00 73.56 87 LYS A CA 1
ATOM 690 C C . LYS A 1 87 ? 8.807 -6.678 1.252 1.00 73.56 87 LYS A C 1
ATOM 692 O O . LYS A 1 87 ? 9.540 -5.701 1.180 1.00 73.56 87 LYS A O 1
ATOM 697 N N . ARG A 1 88 ? 8.965 -7.723 0.440 1.00 70.19 88 ARG A N 1
ATOM 698 C CA . ARG A 1 88 ? 10.061 -7.890 -0.536 1.00 70.19 88 ARG A CA 1
ATOM 699 C C . ARG A 1 88 ? 10.124 -6.804 -1.605 1.00 70.19 88 ARG A C 1
ATOM 701 O O . ARG A 1 88 ? 11.176 -6.606 -2.201 1.00 70.19 88 ARG A O 1
ATOM 708 N N . LEU A 1 89 ? 8.998 -6.164 -1.909 1.00 69.75 89 LEU A N 1
ATOM 709 C CA . LEU A 1 89 ? 8.948 -5.132 -2.942 1.00 69.75 89 LEU A CA 1
ATOM 710 C C . LEU A 1 89 ? 9.508 -3.798 -2.453 1.00 69.75 89 LEU A C 1
ATOM 712 O O . LEU A 1 89 ? 9.917 -2.980 -3.277 1.00 69.75 89 LEU A O 1
ATOM 716 N N . TRP A 1 90 ? 9.528 -3.592 -1.135 1.00 72.81 90 TRP A N 1
ATOM 717 C CA . TRP A 1 90 ? 9.884 -2.318 -0.525 1.00 72.81 90 TRP A CA 1
ATOM 718 C C . TRP A 1 90 ? 10.935 -2.419 0.592 1.00 72.81 90 TRP A C 1
ATOM 720 O O . TRP A 1 90 ? 11.333 -1.390 1.136 1.00 72.81 90 TRP A O 1
ATOM 730 N N . VAL A 1 91 ? 11.423 -3.624 0.912 1.00 67.31 91 VAL A N 1
ATOM 731 C CA . VAL A 1 91 ? 12.583 -3.871 1.783 1.00 67.31 91 VAL A CA 1
ATOM 732 C C . VAL A 1 91 ? 13.688 -4.594 0.996 1.00 67.31 91 VAL A C 1
ATOM 734 O O . VAL A 1 91 ? 13.461 -5.720 0.548 1.00 67.31 91 VAL A O 1
ATOM 737 N N . PRO A 1 92 ? 14.893 -4.002 0.856 1.00 66.44 92 PRO A N 1
ATOM 738 C CA . PRO A 1 92 ? 15.236 -2.628 1.239 1.00 66.44 92 PRO A CA 1
ATOM 739 C C . PRO A 1 92 ? 14.401 -1.611 0.442 1.00 66.44 92 PRO A C 1
ATOM 741 O O . PRO A 1 92 ? 13.884 -1.973 -0.620 1.00 66.44 92 PRO A O 1
ATOM 744 N N . PRO A 1 93 ? 14.261 -0.357 0.928 1.00 65.38 93 PRO A N 1
ATOM 745 C CA . PRO A 1 93 ? 13.541 0.689 0.212 1.00 65.38 93 PRO A CA 1
ATOM 746 C C . PRO A 1 93 ? 13.912 0.677 -1.262 1.00 65.38 93 PRO A C 1
ATOM 748 O O . PRO A 1 93 ? 15.108 0.614 -1.581 1.00 65.38 93 PRO A O 1
ATOM 751 N N . PRO A 1 94 ? 12.919 0.701 -2.165 1.00 62.97 94 PRO A N 1
ATOM 752 C CA . PRO A 1 94 ? 13.224 0.747 -3.575 1.00 62.97 94 PRO A CA 1
ATOM 753 C C . PRO A 1 94 ? 14.094 1.982 -3.797 1.00 62.97 94 PRO A C 1
ATOM 755 O O . PRO A 1 94 ? 13.833 3.042 -3.222 1.00 62.97 94 PRO A O 1
ATOM 758 N N . SER A 1 95 ? 15.166 1.829 -4.581 1.00 57.59 95 SER A N 1
ATOM 759 C CA . SER A 1 95 ? 16.014 2.960 -4.957 1.00 57.59 95 SER A CA 1
ATOM 760 C C . SER A 1 95 ? 15.108 4.106 -5.417 1.00 57.59 95 SER A C 1
ATOM 762 O O . SER A 1 95 ? 14.136 3.803 -6.123 1.00 57.59 95 SER A O 1
ATOM 764 N N . PRO A 1 96 ? 15.384 5.368 -5.017 1.00 56.22 96 PRO A N 1
ATOM 765 C CA . PRO A 1 96 ? 14.593 6.515 -5.443 1.00 56.22 96 PRO A CA 1
ATOM 766 C C . PRO A 1 96 ? 14.309 6.363 -6.927 1.00 56.22 96 PRO A C 1
ATOM 768 O O . PRO A 1 96 ? 15.240 6.071 -7.684 1.00 56.22 96 PRO A O 1
ATOM 771 N N . CYS A 1 97 ? 13.031 6.430 -7.308 1.00 52.34 97 CYS A N 1
ATOM 772 C CA . CYS A 1 97 ? 12.636 6.286 -8.702 1.00 52.34 97 CYS A CA 1
ATOM 773 C C . CYS A 1 97 ? 13.605 7.127 -9.551 1.00 52.34 97 CYS A C 1
ATOM 775 O O . CYS A 1 97 ? 13.773 8.313 -9.271 1.00 52.34 97 CYS A O 1
ATOM 777 N N . GLU A 1 98 ? 14.278 6.532 -10.549 1.00 47.19 98 GLU A N 1
ATOM 778 C CA . GLU A 1 98 ? 15.204 7.275 -11.436 1.00 47.19 98 GLU A CA 1
ATOM 779 C C . GLU A 1 98 ? 14.482 8.471 -12.090 1.00 47.19 98 GLU A C 1
ATOM 781 O O . GLU A 1 98 ? 15.067 9.491 -12.456 1.00 47.19 98 GLU A O 1
ATOM 786 N N . HIS A 1 99 ? 13.158 8.372 -12.144 1.00 51.97 99 HIS A N 1
ATOM 787 C CA . HIS A 1 99 ? 12.226 9.450 -12.366 1.00 51.97 99 HIS A CA 1
ATOM 788 C C . HIS A 1 99 ? 12.249 10.426 -11.172 1.00 51.97 99 HIS A C 1
ATOM 790 O O . HIS A 1 99 ? 11.518 10.258 -10.207 1.00 51.97 99 HIS A O 1
ATOM 796 N N . ASN A 1 100 ? 13.041 11.501 -11.268 1.00 53.31 100 ASN A N 1
ATOM 797 C CA . ASN A 1 100 ? 12.977 12.685 -10.390 1.00 53.31 100 ASN A CA 1
ATOM 798 C C . ASN A 1 100 ? 11.575 13.348 -10.437 1.00 53.31 100 ASN A C 1
ATOM 800 O O . ASN A 1 100 ? 11.384 14.321 -11.164 1.00 53.31 100 ASN A O 1
ATOM 804 N N . THR A 1 101 ? 10.560 12.770 -9.795 1.00 55.56 101 THR A N 1
ATOM 805 C CA . THR A 1 101 ? 9.143 13.194 -9.839 1.00 55.56 101 THR A CA 1
ATOM 806 C C . THR A 1 101 ? 8.862 14.425 -8.968 1.00 55.56 101 THR A C 1
ATOM 808 O O . THR A 1 101 ? 7.717 14.691 -8.623 1.00 55.56 101 THR A O 1
ATOM 811 N N . SER A 1 102 ? 9.897 15.202 -8.622 1.00 53.47 102 SER A N 1
ATOM 812 C CA . SER A 1 102 ? 9.851 16.429 -7.808 1.00 53.47 102 SER A CA 1
ATOM 813 C C . SER A 1 102 ? 9.384 16.258 -6.351 1.00 53.47 102 SER A C 1
ATOM 815 O O . SER A 1 102 ? 9.654 17.125 -5.522 1.00 53.47 102 SER A O 1
ATOM 817 N N . VAL A 1 103 ? 8.774 15.128 -5.983 1.00 54.75 103 VAL A N 1
ATOM 818 C CA . VAL A 1 103 ? 8.370 14.843 -4.599 1.00 54.75 103 VAL A CA 1
ATOM 819 C C . VAL A 1 103 ? 9.593 14.416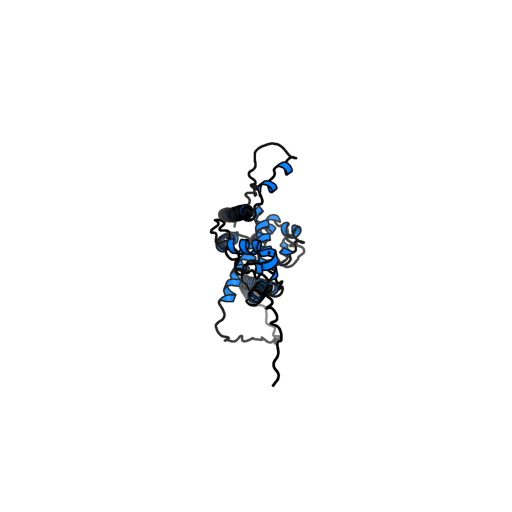 -3.784 1.00 54.75 103 VAL A C 1
ATOM 821 O O . VAL A 1 103 ? 9.998 13.254 -3.764 1.00 54.75 103 VAL A O 1
ATOM 824 N N . LYS A 1 104 ? 10.220 15.388 -3.115 1.00 53.19 104 LYS A N 1
ATOM 825 C CA . LYS A 1 104 ? 11.268 15.169 -2.108 1.00 53.19 104 LYS A CA 1
ATOM 826 C C . LYS A 1 104 ? 10.622 14.912 -0.743 1.00 53.19 104 LYS A C 1
ATOM 828 O O . LYS A 1 104 ? 10.761 15.721 0.164 1.00 53.19 104 LYS A O 1
ATOM 833 N N . GLY A 1 105 ? 9.891 13.810 -0.612 1.00 57.12 105 GLY A N 1
ATOM 834 C CA . GLY A 1 105 ? 9.238 13.420 0.640 1.00 57.12 105 GLY A CA 1
ATOM 835 C C . GLY A 1 105 ? 9.851 12.148 1.214 1.00 57.12 105 GLY A C 1
ATOM 836 O O . GLY A 1 105 ? 9.992 11.150 0.506 1.00 57.12 105 GLY A O 1
ATOM 837 N N . ASN A 1 106 ? 10.214 12.155 2.498 1.00 67.94 106 ASN A N 1
ATOM 838 C CA . ASN A 1 106 ? 10.512 10.914 3.207 1.00 67.94 106 ASN A CA 1
ATOM 839 C C . ASN A 1 106 ? 9.190 10.325 3.701 1.00 67.94 106 ASN A C 1
ATOM 841 O O . ASN A 1 106 ? 8.760 10.625 4.809 1.00 67.94 106 ASN A O 1
ATOM 845 N N . ILE A 1 107 ? 8.556 9.480 2.882 1.00 72.00 107 ILE A N 1
ATOM 846 C CA . ILE A 1 107 ? 7.248 8.880 3.194 1.00 72.00 107 ILE A CA 1
ATOM 847 C C . ILE A 1 107 ? 7.212 8.171 4.555 1.00 72.00 107 ILE A C 1
ATOM 849 O O . ILE A 1 107 ? 6.165 8.087 5.186 1.00 72.00 107 ILE A O 1
ATOM 853 N N . ARG A 1 108 ? 8.366 7.702 5.048 1.00 72.94 108 ARG A N 1
ATOM 854 C CA . ARG A 1 108 ? 8.482 7.115 6.388 1.00 72.94 108 ARG A CA 1
ATOM 855 C C . ARG A 1 108 ? 8.234 8.144 7.486 1.00 72.94 108 ARG A C 1
ATOM 857 O O . ARG A 1 108 ? 7.585 7.815 8.467 1.00 72.94 108 ARG A O 1
ATOM 864 N N . THR A 1 109 ? 8.745 9.362 7.321 1.00 77.75 109 THR A N 1
ATOM 865 C CA . THR A 1 109 ? 8.532 10.464 8.266 1.00 77.75 109 THR A CA 1
ATOM 866 C C . THR A 1 109 ? 7.075 10.912 8.232 1.00 77.75 109 THR A C 1
ATOM 868 O O . THR A 1 109 ? 6.439 10.910 9.276 1.00 77.75 109 THR A O 1
ATOM 871 N N . THR A 1 110 ? 6.509 11.146 7.042 1.00 79.38 110 THR A N 1
ATOM 872 C CA . THR A 1 110 ? 5.089 11.511 6.885 1.00 79.38 110 THR A CA 1
ATOM 873 C C . THR A 1 110 ? 4.160 10.465 7.513 1.00 79.38 110 THR A C 1
ATOM 875 O O . THR A 1 110 ? 3.215 10.797 8.225 1.00 79.38 110 THR A O 1
ATOM 878 N N . PHE A 1 111 ? 4.450 9.176 7.308 1.00 82.94 111 PHE A N 1
ATOM 879 C CA . PHE A 1 111 ? 3.667 8.096 7.906 1.00 82.94 111 PHE A CA 1
ATOM 880 C C . PHE A 1 111 ? 3.848 8.005 9.432 1.00 82.94 111 PHE A C 1
ATOM 882 O O . PHE A 1 111 ? 2.878 7.763 10.146 1.00 82.94 111 PHE A O 1
ATOM 889 N N . ALA A 1 112 ? 5.056 8.237 9.958 1.00 82.56 112 ALA A N 1
ATOM 890 C CA . ALA A 1 112 ? 5.306 8.277 11.401 1.00 82.56 112 ALA A CA 1
ATOM 891 C C . ALA A 1 112 ? 4.577 9.442 12.095 1.00 82.56 112 ALA A C 1
ATOM 893 O O . ALA A 1 112 ? 4.028 9.267 13.189 1.00 82.56 112 ALA A O 1
ATOM 894 N N . ASP A 1 113 ? 4.516 10.606 11.448 1.00 82.56 113 ASP A N 1
ATOM 895 C CA . ASP A 1 113 ? 3.766 11.761 11.942 1.00 82.56 113 ASP A CA 1
ATOM 896 C C . ASP A 1 113 ? 2.265 11.437 12.005 1.00 82.56 113 ASP A C 1
ATOM 898 O O . ASP A 1 113 ? 1.628 11.645 13.040 1.00 82.56 113 ASP A O 1
ATOM 902 N N . LEU A 1 114 ? 1.716 10.813 10.955 1.00 85.19 114 LEU A N 1
ATOM 903 C CA . LEU A 1 114 ? 0.331 10.336 10.945 1.00 85.19 114 LEU A CA 1
ATOM 904 C C . LEU A 1 114 ? 0.051 9.341 12.084 1.00 85.19 114 LEU A C 1
ATOM 906 O O . LEU A 1 114 ? -0.931 9.497 12.809 1.00 85.19 114 LEU A O 1
ATOM 9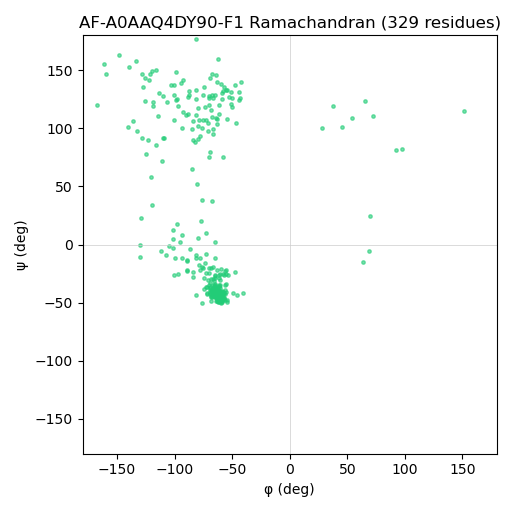10 N N . LEU A 1 115 ? 0.916 8.342 12.281 1.00 84.75 115 LEU A N 1
ATOM 911 C CA . LEU A 1 115 ? 0.782 7.365 13.368 1.00 84.75 115 LEU A CA 1
ATOM 912 C C . LEU A 1 115 ? 0.779 8.036 14.745 1.00 84.75 115 LEU A C 1
ATOM 914 O O . LEU A 1 115 ? -0.022 7.672 15.605 1.00 84.75 115 LEU A O 1
ATOM 918 N N . THR A 1 116 ? 1.626 9.048 14.937 1.00 84.75 116 THR A N 1
ATOM 919 C CA . THR A 1 116 ? 1.698 9.822 16.182 1.00 84.75 116 THR A CA 1
ATOM 920 C C . THR A 1 116 ? 0.382 10.534 16.476 1.00 84.75 116 THR A C 1
ATOM 922 O O . THR A 1 116 ? -0.055 10.570 17.626 1.00 84.75 116 THR A O 1
ATOM 925 N N . VAL A 1 117 ? -0.274 11.090 15.456 1.00 83.25 117 VAL A N 1
ATOM 926 C CA . VAL A 1 117 ? -1.582 11.734 15.624 1.00 83.25 117 VAL A CA 1
ATOM 927 C C . VAL A 1 117 ? -2.676 10.694 15.877 1.00 83.25 117 VAL A C 1
ATOM 929 O O . VAL A 1 117 ? -3.477 10.867 16.794 1.00 83.25 117 VAL A O 1
ATOM 932 N N . LEU A 1 118 ? -2.671 9.573 15.147 1.00 81.56 118 LEU A N 1
ATOM 933 C CA . LEU A 1 118 ? -3.625 8.479 15.352 1.00 81.56 118 LEU A CA 1
ATOM 934 C C . LEU A 1 118 ? -3.528 7.867 16.760 1.00 81.56 118 LEU A C 1
ATOM 936 O O . LEU A 1 118 ? -4.548 7.493 17.329 1.00 81.56 118 LEU A O 1
ATOM 940 N N . LEU A 1 119 ? -2.329 7.794 17.349 1.00 77.44 119 LEU A N 1
ATOM 941 C CA . LEU A 1 119 ? -2.111 7.338 18.732 1.00 77.44 119 LEU A CA 1
ATOM 942 C C . LEU A 1 119 ? -2.742 8.260 19.784 1.00 77.44 119 LEU A C 1
ATOM 944 O O . LEU A 1 119 ? -3.063 7.805 20.879 1.00 77.44 119 LEU A O 1
ATOM 948 N N . LYS A 1 120 ? -2.919 9.548 19.471 1.00 73.81 120 LYS A N 1
ATOM 949 C CA . LYS A 1 120 ? -3.556 10.522 20.372 1.00 73.81 120 LYS A CA 1
ATOM 950 C C . LYS A 1 120 ? -5.084 10.463 20.321 1.00 73.81 120 LYS A C 1
ATOM 952 O O . LYS A 1 120 ? -5.735 11.082 21.165 1.00 73.81 120 LYS A O 1
ATOM 957 N N . LEU A 1 121 ? -5.666 9.749 19.353 1.00 74.31 121 LEU A N 1
ATOM 958 C CA . LEU A 1 121 ? -7.109 9.535 19.300 1.00 74.31 121 LEU A CA 1
ATOM 959 C C . LEU A 1 121 ? -7.517 8.593 20.438 1.00 74.31 121 LEU A C 1
ATOM 961 O O . LEU A 1 121 ? -6.932 7.532 20.642 1.00 74.31 121 LEU A O 1
ATOM 965 N N . ASN A 1 122 ? -8.507 9.012 21.224 1.00 63.34 122 ASN A N 1
ATOM 966 C CA . ASN A 1 122 ? -8.949 8.274 22.398 1.00 63.34 122 ASN A CA 1
ATOM 967 C C . ASN A 1 122 ? -9.865 7.113 21.982 1.00 63.34 122 ASN A C 1
ATOM 969 O O . ASN A 1 122 ? -11.074 7.284 21.925 1.00 63.34 122 ASN A O 1
ATOM 973 N N . LEU A 1 123 ? -9.291 5.934 21.732 1.00 67.12 123 LEU A N 1
ATOM 974 C CA . LEU A 1 123 ? -10.019 4.732 21.293 1.00 67.12 123 LEU A CA 1
ATOM 975 C C . LEU A 1 123 ? -10.727 3.971 22.439 1.00 67.12 123 LEU A C 1
ATOM 977 O O . LEU A 1 123 ? -11.236 2.870 22.233 1.00 67.12 123 LEU A O 1
ATOM 981 N N . ASN A 1 124 ? -10.722 4.506 23.666 1.00 67.06 124 ASN A N 1
ATOM 982 C CA . ASN A 1 124 ? -11.131 3.770 24.872 1.00 67.06 124 ASN A CA 1
ATOM 983 C C . ASN A 1 124 ? -12.647 3.526 24.992 1.00 67.06 124 ASN A C 1
ATOM 985 O O . ASN A 1 124 ? -13.081 2.812 25.894 1.00 67.06 124 ASN A O 1
ATOM 989 N N . ASP A 1 125 ? -13.466 4.118 24.124 1.00 72.69 125 ASP A N 1
ATOM 990 C CA . ASP A 1 125 ? -14.921 3.941 24.111 1.00 72.69 125 ASP A CA 1
ATOM 991 C C . ASP A 1 125 ? -15.381 2.652 23.411 1.00 72.69 125 ASP A C 1
ATOM 993 O O . ASP A 1 125 ? -16.548 2.278 23.536 1.00 72.69 125 ASP A O 1
ATOM 997 N N . VAL A 1 126 ? -14.483 1.927 22.732 1.00 82.69 126 VAL A N 1
ATOM 998 C CA . VAL A 1 126 ? -14.770 0.595 22.175 1.00 82.69 126 VAL A CA 1
ATOM 999 C C . VAL A 1 126 ? -13.734 -0.407 22.670 1.00 82.69 126 VAL A C 1
ATOM 1001 O O . VAL A 1 126 ? -12.537 -0.255 22.450 1.00 82.69 126 VAL A O 1
ATOM 1004 N N . THR A 1 127 ? -14.204 -1.480 23.307 1.00 85.69 127 THR A N 1
ATOM 1005 C CA . THR A 1 127 ? -13.344 -2.593 23.726 1.00 85.69 127 THR A CA 1
ATOM 1006 C C . THR A 1 127 ? -13.428 -3.728 22.714 1.00 85.69 127 THR A C 1
ATOM 1008 O O . THR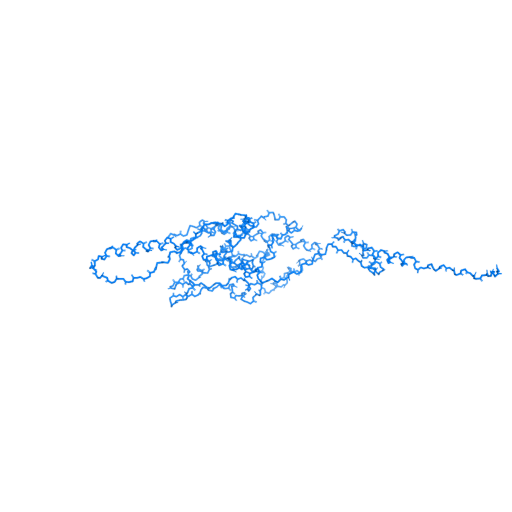 A 1 127 ? -14.516 -4.232 22.431 1.00 85.69 127 THR A O 1
ATOM 1011 N N . PHE A 1 128 ? -12.273 -4.141 22.190 1.00 89.31 128 PHE A N 1
ATOM 1012 C CA . PHE A 1 128 ? -12.164 -5.282 21.288 1.00 89.31 128 PHE A CA 1
ATOM 1013 C C . PHE A 1 128 ? -11.814 -6.564 22.042 1.00 89.31 128 PHE A C 1
ATOM 1015 O O . PHE A 1 128 ? -10.942 -6.584 22.913 1.00 89.31 128 PHE A O 1
ATOM 1022 N N . TYR A 1 129 ? -12.454 -7.657 21.645 1.00 88.94 129 TYR A N 1
ATOM 1023 C CA . TYR A 1 129 ? -12.233 -8.998 22.173 1.00 88.94 129 TYR A CA 1
ATOM 1024 C C . TYR A 1 129 ? -11.782 -9.939 21.056 1.00 88.94 129 TYR A C 1
ATOM 1026 O O . TYR A 1 129 ? -12.178 -9.765 19.906 1.00 88.94 129 TYR A O 1
ATOM 1034 N N . LYS A 1 130 ? -10.975 -10.952 21.390 1.00 87.31 130 LYS A N 1
ATOM 1035 C CA . LYS A 1 130 ? -10.576 -12.007 20.438 1.00 87.31 130 LYS A CA 1
ATOM 1036 C C . LYS A 1 130 ? -11.540 -13.195 20.423 1.00 87.31 130 LYS A C 1
ATOM 1038 O O . LYS A 1 130 ? -11.623 -13.894 19.420 1.00 87.31 130 LYS A O 1
ATOM 1043 N N . ASP A 1 131 ? -12.284 -13.386 21.510 1.00 88.44 131 ASP A N 1
ATOM 1044 C CA . ASP A 1 131 ? -13.165 -14.537 21.687 1.00 88.44 131 ASP A CA 1
ATOM 1045 C C . ASP A 1 131 ? -14.640 -14.170 21.451 1.00 88.44 131 ASP A C 1
ATOM 1047 O O . ASP A 1 131 ? -15.099 -13.130 21.960 1.00 88.44 131 ASP A O 1
ATOM 1051 N N . PRO A 1 132 ? -15.394 -15.027 20.735 1.00 89.69 132 PRO A N 1
ATOM 1052 C CA . PRO A 1 132 ? -16.831 -14.862 20.562 1.00 89.69 132 PRO A CA 1
ATOM 1053 C C . PRO A 1 132 ? -17.571 -15.066 21.894 1.00 89.69 132 PRO A C 1
ATOM 1055 O O . PRO A 1 132 ? -17.168 -15.881 22.724 1.00 89.69 132 PRO A O 1
ATOM 1058 N N . ALA A 1 133 ? -18.672 -14.341 22.092 1.00 89.56 133 ALA A N 1
ATOM 1059 C CA . ALA A 1 133 ? -19.592 -14.509 23.219 1.00 89.56 133 ALA A CA 1
ATOM 1060 C C . ALA A 1 133 ? -21.022 -14.148 22.783 1.00 89.56 133 ALA A C 1
ATOM 1062 O O . ALA A 1 133 ? -21.192 -13.491 21.757 1.00 89.56 133 ALA A O 1
ATOM 1063 N N . GLU A 1 134 ? -22.042 -14.562 23.542 1.00 88.69 134 GLU A N 1
ATOM 1064 C CA . GLU A 1 134 ? -23.457 -14.322 23.192 1.00 88.69 134 GLU A CA 1
ATOM 1065 C C . GLU A 1 134 ? -23.812 -12.832 23.084 1.00 88.69 134 GLU A C 1
ATOM 1067 O O . GLU A 1 134 ? -24.664 -12.450 22.286 1.00 88.69 134 GLU A O 1
ATOM 1072 N N . ASP A 1 135 ? -23.140 -11.985 23.861 1.00 91.06 135 ASP A N 1
ATOM 1073 C CA . ASP A 1 135 ? -23.329 -10.536 23.890 1.00 91.06 135 ASP A CA 1
ATOM 1074 C C . ASP A 1 135 ? -22.374 -9.780 22.952 1.00 91.06 135 ASP A C 1
ATOM 1076 O O . ASP A 1 135 ? -22.308 -8.547 22.992 1.00 91.06 135 ASP A O 1
ATOM 1080 N N . ARG A 1 136 ? -21.613 -10.496 22.113 1.00 92.69 136 ARG A N 1
ATOM 1081 C CA . ARG A 1 136 ? -20.591 -9.915 21.239 1.00 92.69 136 ARG A CA 1
ATOM 1082 C C . ARG A 1 136 ? -20.845 -10.207 19.774 1.00 92.69 136 ARG A C 1
ATOM 1084 O O . ARG A 1 136 ? -21.280 -11.287 19.390 1.00 92.69 136 ARG A O 1
ATOM 1091 N N . GLU A 1 137 ? -20.459 -9.255 18.940 1.00 91.81 137 GLU A N 1
ATOM 1092 C CA . GLU A 1 137 ? -20.563 -9.364 17.494 1.00 91.81 137 GLU A CA 1
ATOM 1093 C C . GLU A 1 137 ? -19.200 -9.195 16.822 1.00 91.81 137 GLU A C 1
ATOM 1095 O O . GLU A 1 137 ? -18.387 -8.369 17.239 1.00 91.81 137 GLU A O 1
ATOM 1100 N N . LEU A 1 138 ? -18.955 -9.979 15.768 1.00 92.19 138 LEU A N 1
ATOM 1101 C CA . LEU A 1 138 ? -17.758 -9.879 14.938 1.00 92.19 138 LEU A CA 1
ATOM 1102 C C . LEU A 1 138 ? -17.752 -8.557 14.158 1.00 92.19 138 LEU A C 1
ATOM 1104 O O . LEU A 1 138 ? -18.693 -8.239 13.429 1.00 92.19 138 LEU A O 1
ATOM 1108 N N . VAL A 1 139 ? -16.653 -7.814 14.245 1.00 92.62 139 VAL A N 1
ATOM 1109 C CA . VAL A 1 139 ? -16.451 -6.592 13.466 1.00 92.62 139 VAL A CA 1
ATOM 1110 C C . VAL A 1 139 ? -15.910 -6.951 12.088 1.00 92.62 139 VAL A C 1
ATOM 1112 O O . VAL A 1 139 ? -14.741 -7.288 11.926 1.00 92.62 139 VAL A O 1
ATOM 1115 N N . THR A 1 140 ? -16.766 -6.842 11.075 1.00 91.25 140 THR A N 1
ATOM 1116 C CA . THR A 1 140 ? -16.384 -7.015 9.668 1.00 91.25 140 THR A CA 1
ATOM 1117 C C . THR A 1 140 ? -16.197 -5.662 8.986 1.00 91.25 140 THR A C 1
ATOM 1119 O O . THR A 1 140 ? -17.104 -4.813 9.013 1.00 91.25 140 THR A O 1
ATOM 1122 N N . LEU A 1 141 ? -15.050 -5.481 8.331 1.00 92.19 141 LEU A N 1
ATOM 1123 C CA . LEU A 1 141 ? -14.751 -4.302 7.525 1.00 92.19 141 LEU A CA 1
ATOM 1124 C C . LEU A 1 141 ? -15.262 -4.494 6.081 1.00 92.19 141 LEU A C 1
ATOM 1126 O O . LEU A 1 141 ? -14.963 -5.524 5.472 1.00 92.19 141 LEU A O 1
ATOM 1130 N N . PRO A 1 142 ? -16.042 -3.546 5.522 1.00 92.06 142 PRO A N 1
ATOM 1131 C CA . PRO A 1 142 ? -16.559 -3.646 4.153 1.00 92.06 142 PRO A CA 1
ATOM 1132 C C . PRO A 1 142 ? -15.469 -3.829 3.088 1.00 92.06 142 PRO A C 1
ATOM 1134 O O . PRO A 1 142 ? -15.645 -4.605 2.148 1.00 92.06 142 PRO A O 1
ATOM 1137 N N . GLU A 1 143 ? -14.336 -3.147 3.246 1.00 91.38 143 GLU A N 1
ATOM 1138 C CA . GLU A 1 143 ? -13.189 -3.243 2.345 1.00 91.38 143 GLU A CA 1
ATOM 1139 C C . GLU A 1 143 ? -12.564 -4.650 2.327 1.00 91.38 143 GLU A C 1
ATOM 1141 O O . GLU A 1 143 ? -12.242 -5.159 1.254 1.00 91.38 143 GLU A O 1
ATOM 1146 N N . ASP A 1 144 ? -12.498 -5.326 3.478 1.00 90.06 144 ASP A N 1
ATOM 1147 C CA . ASP A 1 144 ? -11.961 -6.688 3.593 1.00 90.06 144 ASP A CA 1
ATOM 1148 C C . ASP A 1 144 ? -12.892 -7.698 2.917 1.00 90.06 144 ASP A C 1
ATOM 1150 O O . ASP A 1 144 ? -12.441 -8.600 2.214 1.00 90.06 144 ASP A O 1
ATOM 1154 N N . ALA A 1 145 ? -14.208 -7.525 3.083 1.00 87.50 145 ALA A N 1
ATOM 1155 C CA . ALA A 1 145 ? -15.196 -8.353 2.397 1.00 87.50 145 ALA A CA 1
ATOM 1156 C C . ALA A 1 145 ? -15.112 -8.167 0.873 1.00 87.50 145 ALA A C 1
ATOM 1158 O O . ALA A 1 145 ? -15.095 -9.148 0.126 1.00 87.50 145 ALA A O 1
ATOM 1159 N N . THR A 1 146 ? -14.996 -6.913 0.424 1.00 89.12 146 THR A N 1
ATOM 1160 C CA . THR A 1 146 ? -14.891 -6.550 -0.997 1.00 89.12 146 THR A CA 1
ATOM 1161 C C . THR A 1 146 ? -13.627 -7.120 -1.641 1.00 89.12 146 THR A C 1
ATOM 1163 O O . THR A 1 146 ? -13.664 -7.565 -2.786 1.00 89.12 146 THR A O 1
ATOM 1166 N N . LEU A 1 147 ? -12.512 -7.148 -0.907 1.00 86.12 147 LEU A N 1
ATOM 1167 C CA . LEU A 1 147 ? -11.207 -7.590 -1.406 1.00 86.12 147 LEU A CA 1
ATOM 1168 C C . LEU A 1 147 ? -10.828 -9.015 -0.972 1.00 86.12 147 LEU A C 1
ATOM 1170 O O . LEU A 1 147 ? -9.688 -9.434 -1.166 1.00 86.12 147 LEU A O 1
ATOM 1174 N N . SER A 1 148 ? -11.774 -9.787 -0.435 1.00 79.06 148 SER A N 1
ATOM 1175 C CA . SER A 1 148 ? -11.541 -11.127 0.128 1.00 79.06 148 SER A CA 1
ATOM 1176 C C . SER A 1 148 ? -10.917 -12.135 -0.850 1.00 79.06 148 SER A C 1
ATOM 1178 O O . SER A 1 148 ? -10.218 -13.055 -0.427 1.00 79.06 148 SER A O 1
ATOM 1180 N N . SER A 1 149 ? -11.115 -11.956 -2.160 1.00 76.38 149 SER A N 1
ATOM 1181 C CA . SER A 1 149 ? -10.529 -12.793 -3.216 1.00 76.38 149 SER A CA 1
ATOM 1182 C C . SER A 1 149 ? -9.318 -12.163 -3.913 1.00 76.38 149 SER A C 1
ATOM 1184 O O . SER A 1 149 ? -8.818 -12.707 -4.902 1.00 76.38 149 SER A O 1
ATOM 1186 N N . PHE A 1 150 ? -8.848 -11.001 -3.458 1.00 77.88 150 PHE A N 1
ATOM 1187 C CA . PHE A 1 150 ? -7.726 -10.317 -4.081 1.00 77.88 150 PHE A CA 1
ATOM 1188 C C . PHE A 1 150 ? -6.408 -10.948 -3.621 1.00 77.88 150 PHE A C 1
ATOM 1190 O O . PHE A 1 150 ? -5.913 -10.689 -2.526 1.00 77.88 150 PHE A O 1
ATOM 1197 N N . VAL A 1 151 ? -5.828 -11.783 -4.490 1.00 76.88 151 VAL A N 1
ATOM 1198 C CA . VAL A 1 151 ? -4.608 -12.569 -4.224 1.00 76.88 151 VAL A CA 1
ATOM 1199 C C . VAL A 1 151 ? -3.480 -11.765 -3.552 1.00 76.88 151 VAL A C 1
ATOM 1201 O O . VAL A 1 151 ? -2.905 -12.266 -2.585 1.00 76.88 151 VAL A O 1
ATOM 1204 N N . PRO A 1 152 ? -3.173 -10.521 -3.977 1.00 77.69 152 PRO A N 1
ATOM 1205 C CA . PRO A 1 152 ? -2.160 -9.683 -3.331 1.00 77.69 152 PRO A CA 1
ATOM 1206 C C . PRO A 1 152 ? -2.348 -9.421 -1.829 1.00 77.69 152 PRO A C 1
ATOM 1208 O O . PRO A 1 152 ? -1.356 -9.113 -1.172 1.00 77.69 152 PRO A O 1
ATOM 1211 N N . LEU A 1 153 ? -3.571 -9.537 -1.300 1.00 79.94 153 LEU A N 1
ATOM 1212 C CA . LEU A 1 153 ? -3.918 -9.299 0.108 1.00 79.94 153 LEU A CA 1
ATOM 1213 C C . LEU A 1 153 ? -4.082 -10.584 0.930 1.00 79.94 153 LEU A C 1
ATOM 1215 O O . LEU A 1 153 ? -4.258 -10.510 2.141 1.00 79.94 153 LEU A O 1
ATOM 1219 N N . LEU A 1 154 ? -3.963 -11.769 0.322 1.00 73.69 154 LEU A N 1
ATOM 1220 C CA . LEU A 1 154 ? -4.083 -13.044 1.049 1.00 73.69 154 LEU A CA 1
ATOM 1221 C C . LEU A 1 154 ? -2.994 -13.240 2.113 1.00 73.69 154 LEU A C 1
ATOM 1223 O O . LEU A 1 154 ? -3.160 -14.045 3.023 1.00 73.69 154 LEU A O 1
ATOM 1227 N N . GLY A 1 155 ? -1.866 -12.539 1.977 1.00 67.12 155 GLY A N 1
ATOM 1228 C CA . GLY A 1 155 ? -0.783 -12.546 2.957 1.00 67.12 155 GLY A CA 1
ATOM 1229 C C . GLY A 1 155 ? -0.950 -11.532 4.089 1.00 67.12 155 GLY A C 1
ATOM 1230 O O . GLY A 1 155 ? -0.091 -11.495 4.962 1.00 67.12 155 GLY A O 1
ATOM 1231 N N . ALA A 1 156 ? -1.988 -10.692 4.072 1.00 72.62 156 ALA A N 1
ATOM 1232 C CA . ALA A 1 156 ? -2.225 -9.745 5.153 1.00 72.62 156 ALA A CA 1
ATOM 1233 C C . ALA A 1 156 ? -2.660 -10.492 6.428 1.00 72.62 156 ALA A C 1
ATOM 1235 O O . ALA A 1 156 ? -3.409 -11.469 6.330 1.00 72.62 156 ALA A O 1
ATOM 1236 N N . PRO A 1 157 ? -2.243 -10.055 7.631 1.00 68.38 157 PRO A N 1
ATOM 1237 C CA . PRO A 1 157 ? -2.681 -10.686 8.871 1.00 68.38 157 PRO A CA 1
ATOM 1238 C C . PRO A 1 157 ? -4.207 -10.615 8.969 1.00 68.38 157 PRO A C 1
ATOM 1240 O O . PRO A 1 157 ? -4.759 -9.520 8.904 1.00 68.38 157 PRO A O 1
ATOM 1243 N N . GLN A 1 158 ? -4.903 -11.736 9.147 1.00 70.50 158 GLN A N 1
ATOM 1244 C CA . GLN A 1 158 ? -6.361 -11.765 9.317 1.00 70.50 158 GLN A CA 1
ATOM 1245 C C . GLN A 1 158 ? -6.697 -12.157 10.759 1.00 70.50 158 GLN A C 1
ATOM 1247 O O . GLN A 1 158 ? -6.792 -13.336 11.086 1.00 70.50 158 GLN A O 1
ATOM 1252 N N . GLU A 1 159 ? -6.841 -11.163 11.638 1.00 80.06 159 GLU A N 1
ATOM 1253 C CA . GLU A 1 159 ? -7.316 -11.381 13.009 1.00 80.06 159 GLU A CA 1
ATOM 1254 C C . GLU A 1 159 ? -8.802 -11.016 13.123 1.00 80.06 159 GLU A C 1
ATOM 1256 O O . GLU A 1 159 ? -9.246 -9.996 12.590 1.00 80.06 159 GLU A O 1
ATOM 1261 N N . ALA A 1 160 ? -9.561 -11.852 13.834 1.00 86.31 160 ALA A N 1
ATOM 1262 C CA . ALA A 1 160 ? -10.964 -11.610 14.145 1.00 86.31 160 ALA A CA 1
ATOM 1263 C C . ALA A 1 160 ? -11.091 -10.799 15.440 1.00 86.31 160 ALA A C 1
ATOM 1265 O O . ALA A 1 160 ? -10.487 -11.143 16.458 1.00 86.31 160 ALA A O 1
ATOM 1266 N N . PHE A 1 161 ? -11.913 -9.751 15.403 1.00 90.31 161 PHE A N 1
ATOM 1267 C CA . PHE A 1 161 ? -12.186 -8.895 16.553 1.00 90.31 161 PHE A CA 1
ATOM 1268 C C . PHE A 1 161 ? -13.686 -8.771 16.787 1.00 90.31 161 PHE A C 1
ATOM 1270 O O . PHE A 1 161 ? -14.451 -8.546 15.852 1.00 90.31 161 PHE A O 1
ATOM 1277 N N . TYR A 1 162 ? -14.090 -8.879 18.046 1.00 92.00 162 TYR A N 1
ATOM 1278 C CA . TYR A 1 162 ? -15.476 -8.817 18.485 1.00 92.00 162 TYR A CA 1
ATOM 1279 C C . TYR A 1 162 ? -15.704 -7.601 19.384 1.00 92.00 162 TYR A C 1
ATOM 1281 O O . TYR A 1 162 ? -14.801 -7.193 20.114 1.00 92.00 162 TYR A O 1
ATOM 1289 N N . VAL A 1 163 ? -16.915 -7.051 19.365 1.00 92.44 163 VAL A N 1
ATOM 1290 C CA . VAL A 1 163 ? -17.345 -5.925 20.212 1.00 92.44 163 VAL A CA 1
ATOM 1291 C C . VAL A 1 163 ? -18.644 -6.265 20.931 1.00 92.44 163 VAL A C 1
ATOM 1293 O O . VAL A 1 163 ? -19.476 -6.991 20.391 1.00 92.44 163 VAL A O 1
ATOM 1296 N N . GLN A 1 164 ? -18.815 -5.761 22.152 1.00 91.44 164 GLN A N 1
ATOM 1297 C CA . GLN A 1 164 ? -20.028 -5.988 22.941 1.00 91.44 164 GLN A CA 1
ATOM 1298 C C . GLN A 1 164 ? -21.198 -5.144 22.411 1.00 91.44 164 GLN A C 1
ATOM 1300 O O . GLN A 1 164 ? -21.030 -3.960 22.123 1.00 91.44 164 GLN A O 1
ATOM 1305 N N . VAL A 1 165 ? -22.383 -5.741 22.293 1.00 88.25 165 VAL A N 1
ATOM 1306 C CA . VAL A 1 165 ? -23.611 -5.081 21.821 1.00 88.25 165 VAL A CA 1
ATOM 1307 C C . VAL A 1 165 ? -24.405 -4.542 23.027 1.00 88.25 165 VAL A C 1
ATOM 1309 O O . VAL A 1 165 ? -24.473 -5.224 24.048 1.00 88.25 165 VAL A O 1
ATOM 1312 N N . PRO A 1 166 ? -25.047 -3.354 22.947 1.00 87.25 166 PRO A N 1
ATOM 1313 C CA . PRO A 1 166 ? -25.134 -2.444 21.802 1.00 87.25 166 PRO A CA 1
ATOM 1314 C C . PRO A 1 166 ? -23.898 -1.547 21.647 1.00 87.25 166 PRO A C 1
ATOM 1316 O O . PRO A 1 166 ? -23.477 -0.880 22.586 1.00 87.25 166 PRO A O 1
ATOM 1319 N N . CYS A 1 167 ? -23.370 -1.455 20.424 1.00 85.75 167 CYS A N 1
ATOM 1320 C CA . CYS A 1 167 ? -22.248 -0.575 20.086 1.00 85.75 167 CYS A CA 1
ATOM 1321 C C . CYS A 1 167 ? -22.503 0.223 18.802 1.00 85.75 167 CYS A C 1
ATOM 1323 O O . CYS A 1 167 ? -23.259 -0.195 17.920 1.00 85.75 167 CYS A O 1
ATOM 1325 N N . ASN A 1 168 ? -21.801 1.346 18.640 1.00 88.19 168 ASN A N 1
ATOM 1326 C CA . ASN A 1 168 ? -21.754 2.047 17.361 1.00 88.19 168 ASN A CA 1
ATOM 1327 C C . ASN A 1 168 ? -20.836 1.292 16.382 1.00 88.19 168 ASN A C 1
ATOM 1329 O O . ASN A 1 168 ? -19.612 1.321 16.519 1.00 88.19 168 ASN A O 1
ATOM 1333 N N . ARG A 1 169 ? -21.438 0.635 15.385 1.00 87.94 169 ARG A N 1
ATOM 1334 C CA . ARG A 1 169 ? -20.726 -0.198 14.402 1.00 87.94 169 ARG A CA 1
ATOM 1335 C C . ARG A 1 169 ? -19.706 0.582 13.580 1.00 87.94 169 ARG A C 1
ATOM 1337 O O . ARG A 1 169 ? -18.609 0.084 13.363 1.00 87.94 169 ARG A O 1
ATOM 1344 N N . GLU A 1 170 ? -20.057 1.782 13.120 1.00 87.00 170 GLU A N 1
ATOM 1345 C CA . GLU A 1 170 ? -19.148 2.584 12.292 1.00 87.00 170 GLU A CA 1
ATOM 1346 C C . GLU A 1 170 ? -17.941 3.056 13.090 1.00 87.00 170 GLU A C 1
ATOM 1348 O O . GLU A 1 170 ? -16.813 2.993 12.609 1.00 87.00 170 GLU A O 1
ATOM 1353 N N . ARG A 1 171 ? -18.149 3.419 14.357 1.00 84.94 171 ARG A N 1
ATOM 1354 C CA . ARG A 1 171 ? -17.040 3.767 15.244 1.00 84.94 171 ARG A CA 1
ATOM 1355 C C . ARG A 1 171 ? -16.124 2.573 15.503 1.00 84.94 171 ARG A C 1
ATOM 1357 O O . ARG A 1 171 ? -14.913 2.701 15.356 1.00 84.94 171 ARG A O 1
ATOM 1364 N N . ALA A 1 172 ? -16.696 1.401 15.790 1.00 88.88 172 ALA A N 1
ATOM 1365 C CA . ALA A 1 172 ? -15.928 0.167 15.948 1.00 88.88 172 ALA A CA 1
ATOM 1366 C C . ALA A 1 172 ? -15.116 -0.176 14.685 1.00 88.88 172 ALA A C 1
ATOM 1368 O O . ALA A 1 172 ? -13.950 -0.549 14.788 1.00 88.88 172 ALA A O 1
ATOM 1369 N N . ARG A 1 173 ? -15.688 0.003 13.486 1.00 91.38 173 ARG A N 1
ATOM 1370 C CA . ARG A 1 173 ? -14.969 -0.178 12.214 1.00 91.38 173 ARG A CA 1
ATOM 1371 C C . ARG A 1 173 ? -13.818 0.813 12.064 1.00 91.38 173 ARG A C 1
ATOM 1373 O O . ARG A 1 173 ? -12.704 0.394 11.761 1.00 91.38 173 ARG A O 1
ATOM 1380 N N . SER A 1 174 ? -14.053 2.101 12.307 1.00 88.69 174 SER A N 1
ATOM 1381 C CA . SER A 1 174 ? -13.012 3.132 12.220 1.00 88.69 174 SER A CA 1
ATOM 1382 C C . SER A 1 174 ? -11.858 2.871 13.185 1.00 88.69 174 SER A C 1
ATOM 1384 O O . SER A 1 174 ? -10.700 2.951 12.786 1.00 88.69 174 SER A O 1
ATOM 1386 N N . TYR A 1 175 ? -12.144 2.472 14.422 1.00 88.25 175 TYR A N 1
ATOM 1387 C CA . TYR A 1 175 ? -11.095 2.139 15.385 1.00 88.25 175 TYR A CA 1
ATOM 1388 C C . TYR A 1 175 ? -10.358 0.854 15.044 1.00 88.25 175 TYR A C 1
ATOM 1390 O O . TYR A 1 175 ? -9.147 0.787 15.231 1.00 88.25 175 TYR A O 1
ATOM 1398 N N . LEU A 1 176 ? -11.052 -0.140 14.485 1.00 89.62 176 LEU A N 1
ATOM 1399 C CA . LEU A 1 176 ? -10.390 -1.333 13.978 1.00 89.62 176 LEU A CA 1
ATOM 1400 C C . LEU A 1 176 ? -9.418 -0.970 12.843 1.00 89.62 176 LEU A C 1
ATOM 1402 O O . LEU A 1 176 ? -8.289 -1.449 12.846 1.00 89.62 176 LEU A O 1
ATOM 1406 N N . ARG A 1 177 ? -9.801 -0.077 11.917 1.00 91.12 177 ARG A N 1
ATOM 1407 C CA . ARG A 1 177 ? -8.897 0.433 10.865 1.00 91.12 177 ARG A CA 1
ATOM 1408 C C . ARG A 1 177 ? -7.681 1.140 11.456 1.00 91.12 177 ARG A C 1
ATOM 1410 O O . ARG A 1 177 ? -6.561 0.827 11.067 1.00 91.12 177 ARG A O 1
ATOM 1417 N N . ILE A 1 178 ? -7.890 2.044 12.415 1.00 88.50 178 ILE A N 1
ATOM 1418 C CA . ILE A 1 178 ? -6.802 2.768 13.090 1.00 88.50 178 ILE A CA 1
ATOM 1419 C C . ILE A 1 178 ? -5.855 1.787 13.788 1.00 88.50 178 ILE A C 1
ATOM 1421 O O . ILE A 1 178 ? -4.646 1.868 13.584 1.00 88.50 178 ILE A O 1
ATOM 1425 N N . GLY A 1 179 ? -6.390 0.814 14.529 1.00 86.88 179 GLY A N 1
ATOM 1426 C CA . GLY A 1 179 ? -5.594 -0.217 15.192 1.00 86.88 179 GLY A CA 1
ATOM 1427 C C . GLY A 1 179 ? -4.781 -1.067 14.210 1.00 86.88 179 GLY A C 1
ATOM 1428 O O . GLY A 1 179 ? -3.629 -1.392 14.485 1.00 86.88 179 GLY A O 1
ATOM 1429 N N . ARG A 1 180 ? -5.329 -1.377 13.025 1.00 87.81 180 ARG A N 1
ATOM 1430 C CA . ARG A 1 180 ? -4.589 -2.062 11.948 1.00 87.81 180 ARG A CA 1
ATOM 1431 C C . ARG A 1 180 ? -3.451 -1.213 11.380 1.00 87.81 180 ARG A C 1
ATOM 1433 O O . ARG A 1 180 ? -2.348 -1.723 11.201 1.00 87.81 180 ARG A O 1
ATOM 1440 N N . ILE A 1 181 ? -3.700 0.072 11.138 1.00 89.25 181 ILE A N 1
ATOM 1441 C CA . ILE A 1 181 ? -2.686 1.012 10.640 1.00 89.25 181 ILE A CA 1
ATOM 1442 C C . ILE A 1 181 ? -1.560 1.175 11.674 1.00 89.25 181 ILE A C 1
ATOM 1444 O O . ILE A 1 181 ? -0.383 1.134 11.318 1.00 89.25 181 ILE A O 1
ATOM 1448 N N . GLN A 1 182 ? -1.907 1.287 12.960 1.00 86.38 182 GLN A N 1
ATOM 1449 C CA . GLN A 1 182 ? -0.949 1.347 14.068 1.00 86.38 182 GLN A CA 1
ATOM 1450 C C . GLN A 1 182 ? -0.117 0.069 14.186 1.00 86.38 182 GLN A C 1
ATOM 1452 O O . GLN A 1 182 ? 1.106 0.151 14.279 1.00 86.38 182 GLN A O 1
ATOM 1457 N N . PHE A 1 183 ? -0.751 -1.105 14.076 1.00 84.75 183 PHE A N 1
ATOM 1458 C CA . PHE A 1 183 ? -0.050 -2.391 14.048 1.00 84.75 183 PHE A CA 1
ATOM 1459 C C . PHE A 1 183 ? 1.015 -2.436 12.941 1.00 84.75 183 PHE A C 1
ATOM 1461 O O . PHE A 1 183 ? 2.128 -2.911 13.164 1.00 84.75 183 PHE A O 1
ATOM 1468 N N . PHE A 1 184 ? 0.709 -1.897 11.756 1.00 85.94 184 PHE A N 1
ATOM 1469 C CA . PHE A 1 184 ? 1.693 -1.789 10.679 1.00 85.94 184 PHE A CA 1
ATOM 1470 C C . PHE A 1 184 ? 2.835 -0.805 11.004 1.00 85.94 184 PHE A C 1
ATOM 1472 O O . PHE A 1 184 ? 3.986 -1.054 10.646 1.00 85.94 184 PHE A O 1
ATOM 1479 N N . GLY A 1 185 ? 2.559 0.284 11.723 1.00 84.00 185 GLY A N 1
ATOM 1480 C CA . GLY A 1 185 ? 3.591 1.189 12.241 1.00 84.00 185 GLY A CA 1
ATOM 1481 C C . GLY A 1 185 ? 4.589 0.507 13.184 1.00 84.00 185 GLY A C 1
ATOM 1482 O O . GLY A 1 185 ? 5.806 0.677 13.047 1.00 84.00 185 GLY A O 1
ATOM 1483 N N . ASP A 1 186 ? 4.086 -0.327 14.092 1.00 81.81 186 ASP A N 1
ATOM 1484 C CA . ASP A 1 186 ? 4.921 -1.112 15.008 1.00 81.81 186 ASP A CA 1
ATOM 1485 C C . ASP A 1 186 ? 5.735 -2.174 14.260 1.00 81.81 186 ASP A C 1
ATOM 1487 O O . ASP A 1 186 ? 6.925 -2.366 14.528 1.00 81.81 186 ASP A O 1
ATOM 1491 N N . TYR A 1 187 ? 5.117 -2.813 13.263 1.00 77.88 187 TYR A N 1
ATOM 1492 C CA . TYR A 1 187 ? 5.785 -3.737 12.351 1.00 77.88 187 TYR A CA 1
ATOM 1493 C C . TYR A 1 187 ? 6.999 -3.077 11.672 1.00 77.88 187 TYR A C 1
ATOM 1495 O O . TYR A 1 187 ? 8.104 -3.615 11.755 1.00 77.88 187 TYR A O 1
ATOM 1503 N N . LEU A 1 188 ? 6.837 -1.872 11.106 1.00 77.81 188 LEU A N 1
ATOM 1504 C CA . LEU A 1 188 ? 7.930 -1.112 10.480 1.00 77.81 188 LEU A CA 1
ATOM 1505 C C . LEU A 1 188 ? 9.062 -0.752 11.453 1.00 77.81 188 LEU A C 1
ATOM 1507 O O . LEU A 1 188 ? 10.230 -0.735 11.059 1.00 77.81 188 LEU A O 1
ATOM 1511 N N . SER A 1 189 ? 8.725 -0.457 12.708 1.00 72.56 189 SER A N 1
ATOM 1512 C CA . SER A 1 189 ? 9.694 -0.049 13.731 1.00 72.56 189 SER A CA 1
ATOM 1513 C C . SER A 1 189 ? 10.527 -1.237 14.228 1.00 72.56 189 SER A C 1
ATOM 1515 O O . SER A 1 189 ? 11.742 -1.118 14.391 1.00 72.56 189 SER A O 1
ATOM 1517 N N . SER A 1 190 ? 9.904 -2.412 14.377 1.00 64.50 190 SER A N 1
ATOM 1518 C CA . SER A 1 190 ? 10.551 -3.634 14.881 1.00 64.50 190 SER A CA 1
ATOM 1519 C C . SER A 1 190 ? 11.656 -4.191 13.970 1.00 64.50 190 SER A C 1
ATOM 1521 O O . SER A 1 190 ? 12.610 -4.801 14.451 1.00 64.50 190 SER A O 1
ATOM 1523 N N . ASP A 1 191 ? 11.578 -3.930 12.664 1.00 56.16 191 ASP A N 1
ATOM 1524 C CA . ASP A 1 191 ? 12.547 -4.416 11.677 1.00 56.16 191 ASP A CA 1
ATOM 1525 C C . ASP A 1 191 ? 13.907 -3.702 11.734 1.00 56.16 191 ASP A C 1
ATOM 1527 O O . ASP A 1 191 ? 14.928 -4.267 11.335 1.00 56.16 191 ASP A O 1
ATOM 1531 N N . THR A 1 192 ? 13.944 -2.464 12.237 1.00 49.94 192 THR A N 1
ATOM 1532 C CA . THR A 1 192 ? 15.187 -1.674 12.312 1.00 49.94 192 THR A CA 1
ATOM 1533 C C . THR A 1 192 ? 16.134 -2.116 13.432 1.00 49.94 192 THR A C 1
ATOM 1535 O O . THR A 1 192 ? 17.340 -1.874 13.348 1.00 49.94 192 THR A O 1
ATOM 1538 N N . GLU A 1 193 ? 15.638 -2.827 14.448 1.00 42.44 193 GLU A N 1
ATOM 1539 C CA . GLU A 1 193 ? 16.477 -3.315 15.551 1.00 42.44 193 GLU A CA 1
ATOM 1540 C C . GLU A 1 193 ? 17.181 -4.644 15.236 1.00 42.44 193 GLU A C 1
ATOM 1542 O O . GLU A 1 193 ? 18.239 -4.937 15.797 1.00 42.44 193 GLU A O 1
ATOM 1547 N N . SER A 1 194 ? 16.649 -5.444 14.306 1.00 42.59 194 SER A N 1
ATOM 1548 C CA . SER A 1 194 ? 17.205 -6.766 13.976 1.00 42.59 194 SER A CA 1
ATOM 1549 C C . SER A 1 194 ? 18.513 -6.744 13.172 1.00 42.59 194 SER A C 1
ATOM 1551 O O . SER A 1 194 ? 19.215 -7.754 13.146 1.00 42.59 194 SER A O 1
ATOM 1553 N N . GLU A 1 195 ? 18.886 -5.619 12.553 1.00 38.97 195 GLU A N 1
ATOM 1554 C CA . GLU A 1 195 ? 20.176 -5.488 11.848 1.00 38.97 195 GLU A CA 1
ATOM 1555 C C . GLU A 1 195 ? 21.298 -4.894 12.722 1.00 38.97 195 GLU A C 1
ATOM 1557 O O . GLU A 1 195 ? 22.465 -4.983 12.347 1.00 38.97 195 GLU A O 1
ATOM 1562 N N . SER A 1 196 ? 20.988 -4.345 13.906 1.00 33.19 196 SER A N 1
ATOM 1563 C CA . SER A 1 196 ? 21.960 -3.643 14.769 1.00 33.19 196 SER A CA 1
ATOM 1564 C C . SER A 1 196 ? 22.382 -4.401 16.037 1.00 33.19 196 SER A C 1
ATOM 1566 O O . SER A 1 196 ? 23.351 -4.006 16.681 1.00 33.19 196 SER A O 1
ATOM 1568 N N . LYS A 1 197 ? 21.738 -5.525 16.379 1.00 32.25 197 LYS A N 1
ATOM 1569 C CA . LYS A 1 197 ? 22.116 -6.381 17.522 1.00 32.25 197 LYS A CA 1
ATOM 1570 C C . LYS A 1 197 ? 22.687 -7.724 17.052 1.00 32.25 197 LYS A C 1
ATOM 1572 O O . LYS A 1 197 ? 22.059 -8.770 17.180 1.00 32.25 197 LYS A O 1
ATOM 1577 N N . LYS A 1 198 ? 23.905 -7.703 16.507 1.00 38.62 198 LYS A N 1
ATOM 1578 C CA . LYS A 1 198 ? 24.784 -8.885 16.450 1.00 38.62 198 LYS A CA 1
ATOM 1579 C C . LYS A 1 198 ? 26.090 -8.606 17.180 1.00 38.62 198 LYS A C 1
ATOM 1581 O O . LYS A 1 198 ? 27.157 -8.707 16.597 1.00 38.62 198 LYS A O 1
ATOM 1586 N N . GLU A 1 199 ? 25.999 -8.270 18.456 1.00 35.16 199 GLU A N 1
ATOM 1587 C CA . GLU A 1 199 ? 27.076 -8.522 19.408 1.00 35.16 199 GLU A CA 1
ATOM 1588 C C . GLU A 1 199 ? 26.500 -8.467 20.824 1.00 35.16 199 GLU A C 1
ATOM 1590 O O . GLU A 1 199 ? 25.503 -7.787 21.057 1.00 35.16 199 GLU A O 1
ATOM 1595 N N . VAL A 1 200 ? 27.169 -9.155 21.746 1.00 28.72 200 VAL A N 1
ATOM 1596 C CA . VAL A 1 200 ? 26.919 -9.236 23.195 1.00 28.72 200 VAL A CA 1
ATOM 1597 C C . VAL A 1 200 ? 26.113 -10.461 23.662 1.00 28.72 200 VAL A C 1
ATOM 1599 O O . VAL A 1 200 ? 24.908 -10.441 23.878 1.00 28.72 200 VAL A O 1
ATOM 1602 N N . THR A 1 201 ? 26.887 -11.541 23.789 1.00 25.53 201 THR A N 1
ATOM 1603 C CA . THR A 1 201 ? 27.119 -12.319 25.019 1.00 25.53 201 THR A CA 1
ATOM 1604 C C . THR A 1 201 ? 25.911 -12.852 25.789 1.00 25.53 201 THR A C 1
ATOM 1606 O O . THR A 1 201 ? 25.218 -12.145 26.510 1.00 25.53 201 THR A O 1
ATOM 1609 N N . TYR A 1 202 ? 25.782 -14.172 25.685 1.00 35.44 202 TYR A N 1
ATOM 1610 C CA . TYR A 1 202 ? 25.040 -15.069 26.559 1.00 35.44 202 TYR A CA 1
ATOM 1611 C C . TYR A 1 202 ? 25.617 -15.003 27.981 1.00 35.44 202 TYR A C 1
ATOM 1613 O O . TYR A 1 202 ? 26.753 -15.431 28.181 1.00 35.44 202 TYR A O 1
ATOM 1621 N N . ASP A 1 203 ? 24.862 -14.477 28.945 1.00 26.89 203 ASP A N 1
ATOM 1622 C CA . ASP A 1 203 ? 25.054 -14.806 30.358 1.00 26.89 203 ASP A CA 1
ATOM 1623 C C . ASP A 1 203 ? 23.799 -14.503 31.190 1.00 26.89 203 ASP A C 1
ATOM 1625 O O . ASP A 1 203 ? 23.112 -13.506 30.968 1.00 26.89 203 ASP A O 1
ATOM 1629 N N . SER A 1 204 ? 23.616 -15.343 32.207 1.00 29.28 204 SER A N 1
ATOM 1630 C CA . SER A 1 204 ? 22.783 -15.168 33.395 1.00 29.28 204 SER A CA 1
ATOM 1631 C C . SER A 1 204 ? 21.343 -15.698 33.355 1.00 29.28 204 SER A C 1
ATOM 1633 O O . SER A 1 204 ? 20.373 -14.970 33.176 1.00 29.28 204 SER A O 1
ATOM 1635 N N . SER A 1 205 ? 21.271 -17.014 33.587 1.00 35.34 205 SER A N 1
ATOM 1636 C CA . SER A 1 205 ? 20.475 -17.674 34.640 1.00 35.34 205 SER A CA 1
ATOM 1637 C C . SER A 1 205 ? 19.022 -17.232 34.859 1.00 35.34 205 SER A C 1
ATOM 1639 O O . SER A 1 205 ? 18.760 -16.303 35.623 1.00 35.34 205 SER A O 1
ATOM 1641 N N . ASP A 1 206 ? 18.096 -18.030 34.325 1.00 30.86 206 ASP A N 1
ATOM 1642 C CA . ASP A 1 206 ? 16.759 -18.205 34.896 1.00 30.86 206 ASP A CA 1
ATOM 1643 C C . ASP A 1 206 ? 16.803 -19.377 35.891 1.00 30.86 206 ASP A C 1
ATOM 1645 O O . ASP A 1 206 ? 16.995 -20.531 35.503 1.00 30.86 206 ASP A O 1
ATOM 1649 N N . GLU A 1 207 ? 16.657 -19.080 37.185 1.00 35.28 207 GLU A N 1
ATOM 1650 C CA . GLU A 1 207 ? 16.276 -20.089 38.176 1.00 35.28 207 GLU A CA 1
ATOM 1651 C C . GLU A 1 207 ? 14.765 -20.328 38.079 1.00 35.28 207 GLU A C 1
ATOM 1653 O O . GLU A 1 207 ? 13.940 -19.500 38.473 1.00 35.28 207 GLU A O 1
ATOM 1658 N N . GLU A 1 208 ? 14.415 -21.485 37.531 1.00 36.62 208 GLU A N 1
ATOM 1659 C CA . GLU A 1 208 ? 13.072 -22.052 37.530 1.00 36.62 208 GLU A CA 1
ATOM 1660 C C . GLU A 1 208 ? 12.738 -22.506 38.964 1.00 36.62 208 GLU A C 1
ATOM 1662 O O . GLU A 1 208 ? 13.158 -23.570 39.418 1.00 36.62 208 GLU A O 1
ATOM 1667 N N . LEU A 1 209 ? 12.018 -21.679 39.727 1.00 35.09 209 LEU A N 1
ATOM 1668 C CA . LEU A 1 209 ? 11.451 -22.106 41.008 1.00 35.09 209 LEU A CA 1
ATOM 1669 C C . LEU A 1 209 ? 10.136 -22.852 40.755 1.00 35.09 209 LEU A C 1
ATOM 1671 O O . LEU A 1 209 ? 9.052 -22.267 40.762 1.00 35.09 209 LEU A O 1
ATOM 1675 N N . GLU A 1 210 ? 10.251 -24.165 40.553 1.00 36.75 210 GLU A N 1
ATOM 1676 C CA . GLU A 1 210 ? 9.160 -25.119 40.742 1.00 36.75 210 GLU A CA 1
ATOM 1677 C C . GLU A 1 210 ? 8.735 -25.112 42.221 1.00 36.75 210 GLU A C 1
ATOM 1679 O O . GLU A 1 210 ? 9.409 -25.665 43.092 1.00 36.75 210 GLU A O 1
ATOM 1684 N N . LEU A 1 211 ? 7.604 -24.477 42.530 1.00 37.09 211 LEU A N 1
ATOM 1685 C CA . LEU A 1 211 ? 6.945 -24.639 43.824 1.00 37.09 211 LEU A CA 1
ATOM 1686 C C . LEU A 1 211 ? 6.054 -25.880 43.760 1.00 37.09 211 LEU A C 1
ATOM 1688 O O . LEU A 1 211 ? 4.956 -25.857 43.205 1.00 37.09 211 LEU A O 1
ATOM 1692 N N . GLY A 1 212 ? 6.595 -26.968 44.309 1.00 32.38 212 GLY A N 1
ATOM 1693 C CA . GLY A 1 212 ? 5.905 -28.227 44.532 1.00 32.38 212 GLY A CA 1
ATOM 1694 C C . GLY A 1 212 ? 4.673 -28.053 45.417 1.00 32.38 212 GLY A C 1
ATOM 1695 O O . GLY A 1 212 ? 4.719 -27.430 46.477 1.00 32.38 212 GLY A O 1
ATOM 1696 N N . ASP A 1 213 ? 3.577 -28.635 44.947 1.00 36.81 213 ASP A N 1
ATOM 1697 C CA . ASP A 1 213 ? 2.320 -28.791 45.660 1.00 36.81 213 ASP A CA 1
ATOM 1698 C C . ASP A 1 213 ? 2.517 -29.767 46.832 1.00 36.81 213 ASP A C 1
ATOM 1700 O O . ASP A 1 213 ? 2.743 -30.963 46.642 1.00 36.81 213 ASP A O 1
ATOM 1704 N N . SER A 1 214 ? 2.478 -29.243 48.055 1.00 34.16 214 SER A N 1
ATOM 1705 C CA . SER A 1 214 ? 2.354 -30.029 49.281 1.00 34.16 214 SER A CA 1
ATOM 1706 C C . SER A 1 214 ? 1.200 -29.450 50.083 1.00 34.16 214 SER A C 1
ATOM 1708 O O . SER 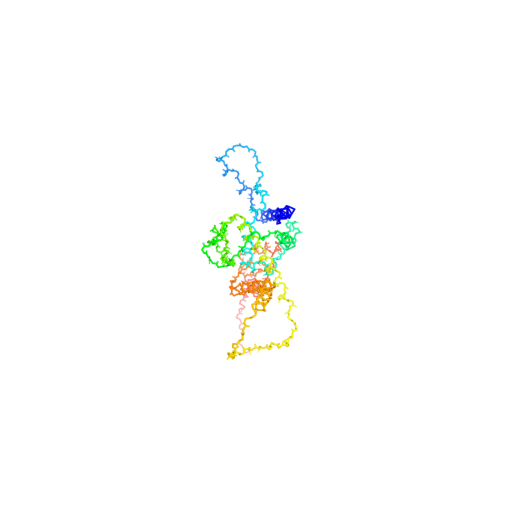A 1 214 ? 1.374 -28.529 50.879 1.00 34.16 214 SER A O 1
ATOM 1710 N N . LEU A 1 215 ? 0.016 -30.005 49.844 1.00 39.12 215 LEU A N 1
ATOM 1711 C CA . LEU A 1 215 ? -1.166 -29.827 50.675 1.00 39.12 215 LEU A CA 1
ATOM 1712 C C . LEU A 1 215 ? -0.892 -30.417 52.062 1.00 39.12 215 LEU A C 1
ATOM 1714 O O . LEU A 1 215 ? -0.855 -31.637 52.209 1.00 39.12 215 LEU A O 1
ATOM 1718 N N . ASP A 1 216 ? -0.735 -29.556 53.064 1.00 37.75 216 ASP A N 1
ATOM 1719 C CA . ASP A 1 216 ? -0.926 -29.939 54.460 1.00 37.75 216 ASP A CA 1
ATOM 1720 C C . ASP A 1 216 ? -2.139 -29.171 54.999 1.00 37.75 216 ASP A C 1
ATOM 1722 O O . ASP A 1 216 ? -2.161 -27.943 55.102 1.00 37.75 216 ASP A O 1
ATOM 1726 N N . ASP A 1 217 ? -3.190 -29.946 55.245 1.00 51.69 217 ASP A N 1
ATOM 1727 C CA . ASP A 1 217 ? -4.495 -29.555 55.757 1.00 51.69 217 ASP A CA 1
ATOM 1728 C C . ASP A 1 217 ? -4.381 -29.210 57.246 1.00 51.69 217 ASP A C 1
ATOM 1730 O O . ASP A 1 217 ? -4.235 -30.095 58.089 1.00 51.69 217 ASP A O 1
ATOM 1734 N N . GLN A 1 218 ? -4.450 -27.919 57.586 1.00 41.19 218 GLN A N 1
ATOM 1735 C CA . GLN A 1 218 ? -4.813 -27.483 58.932 1.00 41.19 218 GLN A CA 1
ATOM 1736 C C . GLN A 1 218 ? -5.805 -26.321 58.876 1.00 41.19 218 GLN A C 1
ATOM 1738 O O . GLN A 1 218 ? -5.479 -25.169 58.598 1.00 41.19 218 GLN A O 1
ATOM 1743 N N . THR A 1 219 ? -7.045 -26.668 59.203 1.00 46.28 219 THR A N 1
ATOM 1744 C CA . THR A 1 219 ? -8.165 -25.790 59.531 1.00 46.28 219 THR A CA 1
ATOM 1745 C C . THR A 1 219 ? -7.809 -24.747 60.598 1.00 46.28 219 THR A C 1
ATOM 1747 O O . THR A 1 219 ? -7.525 -25.106 61.744 1.00 46.28 219 THR A O 1
ATOM 1750 N N . ALA A 1 220 ? -7.947 -23.461 60.264 1.00 40.56 220 ALA A N 1
ATOM 1751 C CA . ALA A 1 220 ? -8.052 -22.359 61.221 1.00 40.56 220 ALA A CA 1
ATOM 1752 C C . ALA A 1 220 ? -9.114 -21.330 60.761 1.00 40.56 220 ALA A C 1
ATOM 1754 O O . ALA A 1 220 ? -9.418 -21.254 59.571 1.00 40.56 220 ALA A O 1
ATOM 1755 N N . PRO A 1 221 ? -9.747 -20.579 61.684 1.00 44.03 221 PRO A N 1
ATOM 1756 C CA . PRO A 1 221 ? -11.019 -19.903 61.441 1.00 44.03 221 PRO A CA 1
ATOM 1757 C C . PRO A 1 221 ? -10.854 -18.492 60.854 1.00 44.03 221 PRO A C 1
ATOM 1759 O O . PRO A 1 221 ? -10.201 -17.650 61.456 1.00 44.03 221 PRO A O 1
ATOM 1762 N N . PHE A 1 222 ? -11.535 -18.245 59.730 1.00 46.94 222 PHE A N 1
ATOM 1763 C CA . PHE A 1 222 ? -12.085 -16.969 59.236 1.00 46.94 222 PHE A CA 1
ATOM 1764 C C . PHE A 1 222 ? -11.380 -15.655 59.663 1.00 46.94 222 PHE A C 1
ATOM 1766 O O . PHE A 1 222 ? -11.720 -15.056 60.686 1.00 46.94 222 PHE A O 1
ATOM 1773 N N . THR A 1 223 ? -10.548 -15.101 58.773 1.00 45.41 223 THR A N 1
ATOM 1774 C CA . THR A 1 223 ? -10.281 -13.652 58.663 1.00 45.41 223 THR A CA 1
ATOM 1775 C C . THR A 1 223 ? -10.570 -13.189 57.229 1.00 45.41 223 THR A C 1
ATOM 1777 O O . THR A 1 223 ? -9.673 -12.954 56.428 1.00 45.41 223 THR A O 1
ATOM 1780 N N . SER A 1 224 ? -11.857 -13.015 56.897 1.00 55.81 224 SER A N 1
ATOM 1781 C CA . SER A 1 224 ? -12.308 -12.509 55.578 1.00 55.81 224 SER A CA 1
ATOM 1782 C C . SER A 1 224 ? -11.570 -11.248 55.090 1.00 55.81 224 SER A C 1
ATOM 1784 O O . SER A 1 224 ? -11.453 -11.033 53.892 1.00 55.81 224 SER A O 1
ATOM 1786 N N . SER A 1 225 ? -10.994 -10.446 55.992 1.00 57.81 225 SER A N 1
ATOM 1787 C CA . SER A 1 225 ? -10.267 -9.228 55.631 1.00 57.81 225 SER A CA 1
ATOM 1788 C C . SER A 1 225 ? -8.879 -9.451 55.024 1.00 57.81 225 SER A C 1
ATOM 1790 O O . SER A 1 225 ? -8.418 -8.586 54.286 1.00 57.81 225 SER A O 1
ATOM 1792 N N . GLU A 1 226 ? -8.170 -10.531 55.363 1.00 57.81 226 GLU A N 1
ATOM 1793 C CA . GLU A 1 226 ? -6.805 -10.762 54.855 1.00 57.81 226 GLU A CA 1
ATOM 1794 C C . GLU A 1 226 ? -6.839 -11.364 53.450 1.00 57.81 226 GLU A C 1
ATOM 1796 O O . GLU A 1 226 ? -6.158 -10.855 52.560 1.00 57.81 226 GLU A O 1
ATOM 1801 N N . GLU A 1 227 ? -7.724 -12.337 53.218 1.00 60.81 227 GLU A N 1
ATOM 1802 C CA . GLU A 1 227 ? -7.988 -12.899 51.889 1.00 60.81 227 GLU A CA 1
ATOM 1803 C C . GLU A 1 227 ? -8.549 -11.838 50.930 1.00 60.81 227 GLU A C 1
ATOM 1805 O O . GLU A 1 227 ? -8.099 -11.732 49.790 1.00 60.81 227 GLU A O 1
ATOM 1810 N N . GLU A 1 228 ? -9.467 -10.975 51.383 1.00 61.62 228 GLU A N 1
ATOM 1811 C CA . GLU A 1 228 ? -9.974 -9.859 50.572 1.00 61.62 228 GLU A CA 1
ATOM 1812 C C . GLU A 1 228 ? -8.867 -8.856 50.207 1.00 61.62 228 GLU A C 1
ATOM 1814 O O . GLU A 1 228 ? -8.811 -8.369 49.072 1.00 61.62 228 GLU A O 1
ATOM 1819 N N . GLN A 1 229 ? -7.944 -8.570 51.131 1.00 69.62 229 GLN A N 1
ATOM 1820 C CA . GLN A 1 229 ? -6.789 -7.711 50.861 1.00 69.62 229 GLN A CA 1
ATOM 1821 C C . GLN A 1 229 ? -5.791 -8.368 49.901 1.00 69.62 229 GLN A C 1
ATOM 1823 O O . GLN A 1 229 ? -5.207 -7.676 49.061 1.00 69.62 229 GLN A O 1
ATOM 1828 N N . GLU A 1 230 ? -5.595 -9.682 49.988 1.00 77.25 230 GLU A N 1
ATOM 1829 C CA . GLU A 1 230 ? -4.765 -10.447 49.057 1.00 77.25 230 GLU A CA 1
ATOM 1830 C C . GLU A 1 230 ? -5.376 -10.491 47.656 1.00 77.25 230 GLU A C 1
ATOM 1832 O O . GLU A 1 230 ? -4.690 -10.189 46.677 1.00 77.25 230 GLU A O 1
ATOM 1837 N N . ILE A 1 231 ? -6.681 -10.742 47.549 1.00 70.62 231 ILE A N 1
ATOM 1838 C CA . ILE A 1 231 ? -7.425 -10.701 46.287 1.00 70.62 231 ILE A CA 1
ATOM 1839 C C . ILE A 1 231 ? -7.332 -9.305 45.668 1.00 70.62 231 ILE A C 1
ATOM 1841 O O . ILE A 1 231 ? -7.047 -9.186 44.475 1.00 70.62 231 ILE A O 1
ATOM 1845 N N . HIS A 1 232 ? -7.489 -8.239 46.458 1.00 71.88 232 HIS A N 1
ATOM 1846 C CA . HIS A 1 232 ? -7.378 -6.865 45.968 1.00 71.88 232 HIS A CA 1
ATOM 1847 C C . HIS A 1 232 ? -5.951 -6.528 45.497 1.00 71.88 232 HIS A C 1
ATOM 1849 O O . HIS A 1 232 ? -5.769 -5.888 44.455 1.00 71.88 232 HIS A O 1
ATOM 1855 N N . LYS A 1 233 ? -4.916 -7.003 46.204 1.00 81.06 233 LYS A N 1
ATOM 1856 C CA . LYS A 1 233 ? -3.510 -6.881 45.774 1.00 81.06 233 LYS A CA 1
ATOM 1857 C C . LYS A 1 233 ? -3.249 -7.638 44.473 1.00 81.06 233 LYS A C 1
ATOM 1859 O O . LYS A 1 233 ? -2.621 -7.086 43.569 1.00 81.06 233 LYS A O 1
ATOM 1864 N N . LEU A 1 234 ? -3.759 -8.861 44.343 1.00 74.00 234 LEU A N 1
ATOM 1865 C CA . LEU A 1 234 ? -3.634 -9.674 43.132 1.00 74.00 234 LEU A CA 1
ATOM 1866 C C . LEU A 1 234 ? -4.383 -9.055 41.949 1.00 74.00 234 LEU A C 1
ATOM 1868 O O . LEU A 1 234 ? -3.856 -9.050 40.839 1.00 74.00 234 LEU A O 1
ATOM 1872 N N . TRP A 1 235 ? -5.561 -8.469 42.171 1.00 72.88 235 TRP A N 1
ATOM 1873 C CA . TRP A 1 235 ? -6.313 -7.745 41.142 1.00 72.88 235 TRP A CA 1
ATOM 1874 C C . TRP A 1 235 ? -5.559 -6.506 40.660 1.00 72.88 235 TRP A C 1
ATOM 1876 O O . TRP A 1 235 ? -5.417 -6.296 39.457 1.00 72.88 235 TRP A O 1
ATOM 1886 N N . THR A 1 236 ? -4.998 -5.738 41.595 1.00 73.12 236 THR A N 1
ATOM 1887 C CA . THR A 1 236 ? -4.189 -4.550 41.290 1.00 73.12 236 THR A CA 1
ATOM 1888 C C . THR A 1 236 ? -2.930 -4.934 40.511 1.00 73.12 236 THR A C 1
ATOM 1890 O O . THR A 1 236 ? -2.616 -4.325 39.491 1.00 73.12 236 THR A O 1
ATOM 1893 N N . LYS A 1 237 ? -2.240 -6.002 40.929 1.00 75.19 237 LYS A N 1
ATOM 1894 C CA . LYS A 1 237 ? -1.063 -6.539 40.233 1.00 75.19 237 LYS A CA 1
ATOM 1895 C C . LYS A 1 237 ? -1.423 -7.090 38.848 1.00 75.19 237 LYS A C 1
ATOM 1897 O O . LYS A 1 237 ? -0.700 -6.851 37.888 1.00 75.19 237 LYS A O 1
ATOM 1902 N N . LYS A 1 238 ? -2.561 -7.775 38.705 1.00 72.44 238 LYS A N 1
ATOM 1903 C CA . LYS A 1 238 ? -3.078 -8.260 37.415 1.00 72.44 238 LYS A CA 1
ATOM 1904 C C . LYS A 1 238 ? -3.395 -7.104 36.469 1.00 72.44 238 LYS A C 1
ATOM 1906 O O . LYS A 1 238 ? -3.068 -7.201 35.291 1.00 72.44 238 LYS A O 1
ATOM 1911 N N . GLU A 1 239 ? -3.993 -6.026 36.970 1.00 65.88 239 GLU A N 1
ATOM 1912 C CA . GLU A 1 239 ? -4.258 -4.813 36.190 1.00 65.88 239 GLU A CA 1
ATOM 1913 C C . GLU A 1 239 ? -2.954 -4.164 35.711 1.00 65.88 239 GLU A C 1
ATOM 1915 O O . GLU A 1 239 ? -2.824 -3.846 34.533 1.00 65.88 239 GLU A O 1
ATOM 1920 N N . GLN A 1 240 ? -1.948 -4.073 36.587 1.00 70.94 240 GLN A N 1
ATOM 1921 C CA . GLN A 1 240 ? -0.625 -3.528 36.257 1.00 70.94 240 GLN A CA 1
ATOM 1922 C C . GLN A 1 240 ? 0.146 -4.372 35.228 1.00 70.94 240 GLN A C 1
ATOM 1924 O O . GLN A 1 240 ? 0.946 -3.831 34.470 1.00 70.94 240 GLN A O 1
ATOM 1929 N N . LEU A 1 241 ? -0.098 -5.686 35.170 1.00 67.69 241 LEU A N 1
ATOM 1930 C CA . LEU A 1 241 ? 0.573 -6.602 34.241 1.00 67.69 241 LEU A CA 1
ATOM 1931 C C . LEU A 1 241 ? -0.137 -6.747 32.884 1.00 67.69 241 LEU A C 1
ATOM 1933 O O . LEU A 1 241 ? 0.467 -7.260 31.938 1.00 67.69 241 LEU A O 1
ATOM 1937 N N . ARG A 1 242 ? -1.399 -6.307 32.749 1.00 67.38 242 ARG A N 1
ATOM 1938 C CA . ARG A 1 242 ? -2.138 -6.387 31.472 1.00 67.38 242 ARG A CA 1
ATOM 1939 C C . ARG A 1 242 ? -1.431 -5.666 30.321 1.00 67.38 242 ARG A C 1
ATOM 1941 O O . ARG A 1 242 ? -1.326 -6.291 29.267 1.00 67.38 242 ARG A O 1
ATOM 1948 N N . PRO A 1 243 ? -0.913 -4.430 30.480 1.00 59.62 243 PRO A N 1
ATOM 1949 C CA . PRO A 1 243 ? -0.229 -3.733 29.395 1.00 59.62 243 PRO A CA 1
ATOM 1950 C C . PRO A 1 243 ? 1.029 -4.475 28.944 1.00 59.62 243 PRO A C 1
ATOM 1952 O O . PRO A 1 243 ? 1.197 -4.713 27.754 1.00 59.62 243 PRO A O 1
ATOM 1955 N N . ALA A 1 244 ? 1.868 -4.925 29.883 1.00 66.50 244 ALA A N 1
ATOM 1956 C CA . ALA A 1 244 ? 3.102 -5.648 29.570 1.00 66.50 244 ALA A CA 1
ATOM 1957 C C . ALA A 1 244 ? 2.822 -6.954 28.809 1.00 66.50 244 ALA A C 1
ATOM 1959 O O . ALA A 1 244 ? 3.412 -7.204 27.761 1.00 66.50 244 ALA A O 1
ATOM 1960 N N . LYS A 1 245 ? 1.847 -7.743 29.278 1.00 71.06 245 LYS A N 1
ATOM 1961 C CA . LYS A 1 245 ? 1.425 -8.981 28.609 1.00 71.06 245 LYS A CA 1
ATOM 1962 C C . LYS A 1 245 ? 0.807 -8.719 27.234 1.00 71.06 245 LYS A C 1
ATOM 1964 O O . LYS A 1 245 ? 0.968 -9.523 26.317 1.00 71.06 245 LYS A O 1
ATOM 1969 N N . GLN A 1 246 ? 0.082 -7.612 27.081 1.00 65.00 246 GLN A N 1
ATOM 1970 C CA . GLN A 1 246 ? -0.491 -7.211 25.800 1.00 65.00 246 GLN A CA 1
ATOM 1971 C C . GLN A 1 246 ? 0.603 -6.792 24.810 1.00 65.00 246 GLN A C 1
ATOM 1973 O O . GLN A 1 246 ? 0.580 -7.251 23.670 1.00 65.00 246 GLN A O 1
ATOM 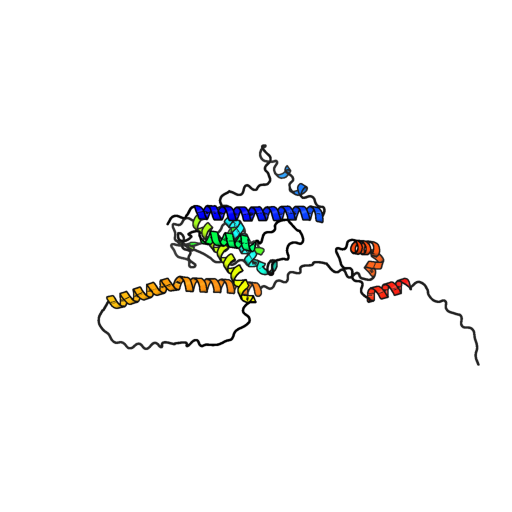1978 N N . HIS A 1 247 ? 1.589 -6.007 25.252 1.00 64.81 247 HIS A N 1
ATOM 1979 C CA . HIS A 1 247 ? 2.768 -5.655 24.459 1.00 64.81 247 HIS A CA 1
ATOM 1980 C C . HIS A 1 247 ? 3.565 -6.896 24.049 1.00 64.81 247 HIS A C 1
ATOM 1982 O O . HIS A 1 247 ? 3.913 -7.044 22.882 1.00 64.81 247 HIS A O 1
ATOM 1988 N N . GLU A 1 248 ? 3.810 -7.831 24.966 1.00 70.50 248 GLU A N 1
ATOM 1989 C CA . GLU A 1 248 ? 4.530 -9.070 24.662 1.00 70.50 248 GLU A CA 1
ATOM 1990 C C . GLU A 1 248 ? 3.814 -9.900 23.587 1.00 70.50 248 GLU A C 1
ATOM 1992 O O . GLU A 1 248 ? 4.433 -10.335 22.613 1.00 70.50 248 GLU A O 1
ATOM 1997 N N . ARG A 1 249 ? 2.491 -10.066 23.718 1.00 71.56 249 ARG A N 1
ATOM 1998 C CA . ARG A 1 249 ? 1.653 -10.742 22.716 1.00 71.56 249 ARG A CA 1
ATOM 1999 C C . ARG A 1 249 ? 1.686 -10.032 21.369 1.00 71.56 249 ARG A C 1
ATOM 2001 O O . ARG A 1 249 ? 1.758 -10.695 20.337 1.00 71.56 249 ARG A O 1
ATOM 2008 N N . HIS A 1 250 ? 1.647 -8.704 21.384 1.00 66.69 250 HIS A N 1
ATOM 2009 C CA . HIS A 1 250 ? 1.739 -7.870 20.190 1.00 66.69 250 HIS A CA 1
ATOM 2010 C C . HIS A 1 250 ? 3.077 -8.069 19.469 1.00 66.69 250 HIS A C 1
ATOM 2012 O O . HIS A 1 250 ? 3.097 -8.402 18.286 1.00 66.69 250 HIS A O 1
ATOM 2018 N N . HIS A 1 251 ? 4.196 -8.009 20.196 1.00 69.50 251 HIS A N 1
ATOM 2019 C CA . HIS A 1 251 ? 5.526 -8.289 19.648 1.00 69.50 251 HIS A CA 1
ATOM 2020 C C . HIS A 1 251 ? 5.671 -9.733 19.151 1.00 69.50 251 HIS A C 1
ATOM 2022 O O . HIS A 1 251 ? 6.295 -9.970 18.116 1.00 69.50 251 HIS A O 1
ATOM 2028 N N . ALA A 1 252 ? 5.099 -10.710 19.857 1.00 72.38 252 ALA A N 1
ATOM 2029 C CA . ALA A 1 252 ? 5.095 -12.101 19.416 1.00 72.38 252 ALA A CA 1
ATOM 2030 C C . ALA A 1 252 ? 4.314 -12.284 18.104 1.00 72.38 252 ALA A C 1
ATOM 2032 O O . ALA A 1 252 ? 4.796 -12.977 17.210 1.00 72.38 252 ALA A O 1
ATOM 2033 N N . CYS A 1 253 ? 3.160 -11.621 17.962 1.00 75.31 253 CYS A N 1
ATOM 2034 C CA . CYS A 1 253 ? 2.370 -11.628 16.730 1.00 75.31 253 CYS A CA 1
ATOM 2035 C C . CYS A 1 253 ? 3.162 -11.036 15.555 1.00 75.31 253 CYS A C 1
ATOM 2037 O O . CYS A 1 253 ? 3.301 -11.688 14.520 1.00 75.31 253 CYS A O 1
ATOM 2039 N N . ILE A 1 254 ? 3.781 -9.865 15.744 1.00 68.44 254 ILE A N 1
ATOM 2040 C CA . ILE A 1 254 ? 4.646 -9.233 14.734 1.00 68.44 254 ILE A CA 1
ATOM 2041 C C . ILE A 1 254 ? 5.758 -10.193 14.287 1.00 68.44 254 ILE A C 1
ATOM 2043 O O . ILE A 1 254 ? 5.952 -10.403 13.089 1.00 68.44 254 ILE A O 1
ATOM 2047 N N . ARG A 1 255 ? 6.457 -10.837 15.232 1.00 70.69 255 ARG A N 1
ATOM 2048 C CA . ARG A 1 255 ? 7.518 -11.810 14.914 1.00 70.69 255 ARG A CA 1
ATOM 2049 C C . ARG A 1 255 ? 7.005 -13.016 14.128 1.00 70.69 255 ARG A C 1
ATOM 2051 O O . ARG A 1 255 ? 7.679 -13.450 13.197 1.00 70.69 255 ARG A O 1
ATOM 2058 N N . ALA A 1 256 ? 5.830 -13.541 14.472 1.00 74.31 256 ALA A N 1
ATOM 2059 C CA . ALA A 1 256 ? 5.232 -14.669 13.761 1.00 74.31 256 ALA A CA 1
ATOM 2060 C C . ALA A 1 256 ? 4.904 -14.307 12.303 1.00 74.31 256 ALA A C 1
ATOM 2062 O O . ALA A 1 256 ? 5.283 -15.041 11.389 1.00 74.31 256 ALA A O 1
ATOM 2063 N N . VAL A 1 257 ? 4.298 -13.134 12.082 1.00 67.38 257 VAL A N 1
ATOM 2064 C CA . VAL A 1 257 ? 4.016 -12.597 10.740 1.00 67.38 257 VAL A CA 1
ATOM 2065 C C . VAL A 1 257 ? 5.317 -12.444 9.941 1.00 67.38 257 VAL A C 1
ATOM 2067 O O . VAL A 1 257 ? 5.423 -12.925 8.811 1.00 67.38 257 VAL A O 1
ATOM 2070 N N . LEU A 1 258 ? 6.355 -11.853 10.543 1.00 65.19 258 LEU A N 1
ATOM 2071 C CA . LEU A 1 258 ? 7.675 -11.701 9.921 1.00 65.19 258 LEU A CA 1
ATOM 2072 C C . LEU A 1 258 ? 8.283 -13.042 9.484 1.00 65.19 258 LEU A C 1
ATOM 2074 O O . LEU A 1 258 ? 8.785 -13.160 8.362 1.00 65.19 258 LEU A O 1
ATOM 2078 N N . GLN A 1 259 ? 8.229 -14.053 10.351 1.00 68.12 259 GLN A N 1
ATOM 2079 C CA . GLN A 1 259 ? 8.776 -15.381 10.084 1.00 68.12 259 GLN A CA 1
ATOM 2080 C C . GLN A 1 259 ? 8.011 -16.102 8.963 1.00 68.12 259 GLN A C 1
ATOM 2082 O O . GLN A 1 259 ? 8.622 -16.709 8.076 1.00 68.12 259 GLN A O 1
ATOM 2087 N N . GLU A 1 260 ? 6.682 -15.986 8.939 1.00 67.50 260 GLU A N 1
ATOM 2088 C CA . GLU A 1 260 ? 5.850 -16.551 7.878 1.00 67.50 260 GLU A CA 1
ATOM 2089 C C . GLU A 1 260 ? 6.205 -15.951 6.504 1.00 67.50 260 GLU A C 1
ATOM 2091 O O . GLU A 1 260 ? 6.398 -16.686 5.528 1.00 67.50 260 GLU A O 1
ATOM 2096 N N . HIS A 1 261 ? 6.404 -14.631 6.419 1.00 62.00 261 HIS A N 1
ATOM 2097 C CA . HIS A 1 261 ? 6.794 -13.958 5.172 1.00 62.00 261 HIS A CA 1
ATOM 2098 C C . HIS A 1 261 ? 8.216 -14.285 4.697 1.00 62.00 261 HIS A C 1
ATOM 2100 O O . HIS A 1 261 ? 8.479 -14.280 3.483 1.00 62.00 261 HIS A O 1
ATOM 2106 N N . GLN A 1 262 ? 9.138 -14.585 5.616 1.00 58.97 262 GLN A N 1
ATOM 2107 C CA . GLN A 1 262 ? 10.469 -15.087 5.261 1.00 58.97 262 GLN A CA 1
ATOM 2108 C C . GLN A 1 262 ? 10.370 -16.471 4.605 1.00 58.97 262 GLN A C 1
ATOM 2110 O O . GLN A 1 262 ? 10.998 -16.697 3.568 1.00 58.97 262 GLN A O 1
ATOM 2115 N N . SER A 1 263 ? 9.519 -17.352 5.144 1.00 57.84 263 SER A N 1
ATOM 2116 C CA . SER A 1 263 ? 9.354 -18.734 4.667 1.00 57.84 263 SER A CA 1
ATOM 2117 C C . SER A 1 263 ? 8.699 -18.846 3.280 1.00 57.84 263 SER A C 1
ATOM 2119 O O . SER A 1 263 ? 9.068 -19.709 2.483 1.00 57.84 263 SER A O 1
ATOM 2121 N N . LYS A 1 264 ? 7.780 -17.933 2.934 1.00 59.28 264 LYS A N 1
ATOM 2122 C CA . LYS A 1 264 ? 7.053 -17.907 1.649 1.00 59.28 264 LYS A CA 1
ATOM 2123 C C . LYS A 1 264 ? 7.888 -17.293 0.519 1.00 59.28 264 LYS A C 1
ATOM 2125 O O . LYS A 1 264 ? 7.462 -16.345 -0.144 1.00 59.28 264 LYS A O 1
ATOM 2130 N N . GLN A 1 265 ? 9.112 -17.791 0.314 1.00 54.66 265 GLN A N 1
ATOM 2131 C CA . GLN A 1 265 ? 10.071 -17.220 -0.632 1.00 54.66 265 GLN A CA 1
ATOM 2132 C C . GLN A 1 265 ? 9.704 -17.417 -2.110 1.00 54.66 265 GLN A C 1
ATOM 2134 O O . GLN A 1 265 ? 10.312 -18.204 -2.818 1.00 54.66 265 GLN A O 1
ATOM 2139 N N . ALA A 1 266 ? 8.733 -16.643 -2.604 1.00 55.38 266 ALA A N 1
ATOM 2140 C CA . ALA A 1 266 ? 8.505 -16.479 -4.034 1.00 55.38 266 ALA A CA 1
ATOM 2141 C C . ALA A 1 266 ? 9.656 -15.656 -4.639 1.00 55.38 266 ALA A C 1
ATOM 2143 O O . ALA A 1 266 ? 9.919 -14.520 -4.221 1.00 55.38 266 ALA A O 1
ATOM 2144 N N . PHE A 1 267 ? 10.365 -16.247 -5.599 1.00 56.66 267 PHE A N 1
ATOM 2145 C CA . PHE A 1 267 ? 11.385 -15.572 -6.392 1.00 56.66 267 PHE A CA 1
ATOM 2146 C C . PHE A 1 267 ? 10.698 -14.641 -7.396 1.00 56.66 267 PHE A C 1
ATOM 2148 O O . PHE A 1 267 ? 9.947 -15.097 -8.254 1.00 56.66 267 PHE A O 1
ATOM 2155 N N . ILE A 1 268 ? 10.956 -13.336 -7.297 1.00 56.22 268 ILE A N 1
ATOM 2156 C CA . ILE A 1 268 ? 10.493 -12.350 -8.280 1.00 56.22 268 ILE A CA 1
ATOM 2157 C C . ILE A 1 268 ? 11.674 -12.027 -9.193 1.00 56.22 268 ILE A C 1
ATOM 2159 O O . ILE A 1 268 ? 12.625 -11.358 -8.786 1.00 56.22 268 ILE A O 1
ATOM 2163 N N . LEU A 1 269 ? 11.624 -12.513 -10.432 1.00 58.84 269 LEU A N 1
ATOM 2164 C CA . LEU A 1 269 ? 12.629 -12.204 -11.445 1.00 58.84 269 LEU A CA 1
ATOM 2165 C C . LEU A 1 269 ? 12.395 -10.782 -11.976 1.00 58.84 269 LEU A C 1
ATOM 2167 O O . LEU A 1 269 ? 11.534 -10.555 -12.823 1.00 58.84 269 LEU A O 1
ATOM 2171 N N . LYS A 1 270 ? 13.170 -9.812 -11.486 1.00 55.38 270 LYS A N 1
ATOM 2172 C CA . LYS A 1 270 ? 13.139 -8.432 -11.987 1.00 55.38 270 LYS A CA 1
ATOM 2173 C C . LYS A 1 270 ? 14.195 -8.232 -13.072 1.00 55.38 270 LYS A C 1
ATOM 2175 O O . LYS A 1 270 ? 15.369 -8.029 -12.771 1.00 55.38 270 LYS A O 1
ATOM 2180 N N . ILE A 1 271 ? 13.776 -8.266 -14.335 1.00 71.25 271 ILE A N 1
ATOM 2181 C CA . ILE A 1 271 ? 14.671 -8.080 -15.484 1.00 71.25 271 ILE A CA 1
ATOM 2182 C C . ILE A 1 271 ? 14.908 -6.579 -15.703 1.00 71.25 271 ILE A C 1
ATOM 2184 O O . ILE A 1 271 ? 14.000 -5.844 -16.080 1.00 71.25 271 ILE A O 1
ATOM 2188 N N . ARG A 1 272 ? 16.139 -6.120 -15.460 1.00 77.44 272 ARG A N 1
ATOM 2189 C CA . ARG A 1 272 ? 16.611 -4.765 -15.789 1.00 77.44 272 ARG A CA 1
ATOM 2190 C C . ARG A 1 272 ? 17.841 -4.876 -16.691 1.00 77.44 272 ARG A C 1
ATOM 2192 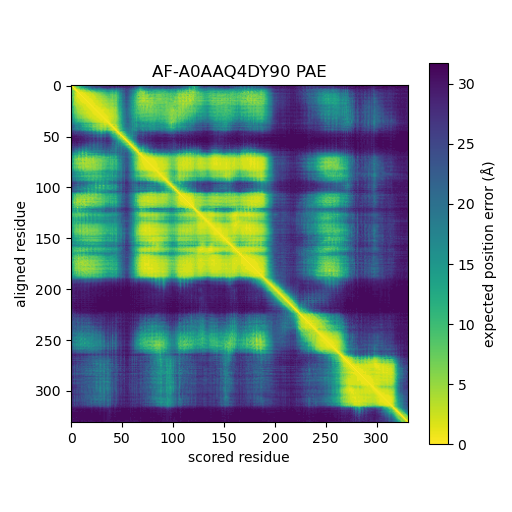O O . ARG A 1 272 ? 18.956 -4.993 -16.176 1.00 77.44 272 ARG A O 1
ATOM 2199 N N . PRO A 1 273 ? 17.661 -4.913 -18.020 1.00 79.69 273 PRO A N 1
ATOM 2200 C CA . PRO A 1 273 ? 18.769 -5.119 -18.936 1.00 79.69 273 PRO A CA 1
ATOM 2201 C C . PRO A 1 273 ? 19.651 -3.868 -18.952 1.00 79.69 273 PRO A C 1
ATOM 2203 O O . PRO A 1 273 ? 19.288 -2.847 -19.519 1.00 79.69 273 PRO A O 1
ATOM 2206 N N . ARG A 1 274 ? 20.811 -3.944 -18.296 1.00 85.50 274 ARG A N 1
ATOM 2207 C CA . ARG A 1 274 ? 21.893 -2.946 -18.398 1.00 85.50 274 ARG A CA 1
ATOM 2208 C C . ARG A 1 274 ? 23.009 -3.396 -19.329 1.00 85.50 274 ARG A C 1
ATOM 2210 O O . ARG A 1 274 ? 23.713 -2.564 -19.885 1.00 85.50 274 ARG A O 1
ATOM 2217 N N . TYR A 1 275 ? 23.167 -4.707 -19.470 1.00 89.88 275 TYR A N 1
ATOM 2218 C CA . TYR A 1 275 ? 24.259 -5.345 -20.183 1.00 89.88 275 TYR A CA 1
ATOM 2219 C C . TYR A 1 275 ? 23.682 -6.157 -21.332 1.00 89.88 275 TYR A C 1
ATOM 2221 O O . TYR A 1 275 ? 22.842 -7.028 -21.111 1.00 89.88 275 TYR A O 1
ATOM 2229 N N . LEU A 1 276 ? 24.123 -5.859 -22.547 1.00 92.12 276 LEU A N 1
ATOM 2230 C CA . LEU A 1 276 ? 23.756 -6.596 -23.747 1.00 92.12 276 LEU A CA 1
ATOM 2231 C C . LEU A 1 276 ? 24.984 -7.351 -24.234 1.00 92.12 276 LEU A C 1
ATOM 2233 O O . LEU A 1 276 ? 26.047 -6.758 -24.407 1.00 92.12 276 LEU A O 1
ATOM 2237 N N . ILE A 1 277 ? 24.833 -8.653 -24.454 1.00 94.75 277 ILE A N 1
ATOM 2238 C CA . ILE A 1 277 ? 25.898 -9.516 -24.964 1.00 94.75 277 ILE A CA 1
ATOM 2239 C C . ILE A 1 277 ? 25.437 -10.040 -26.326 1.00 94.75 277 ILE A C 1
ATOM 2241 O O . ILE A 1 277 ? 24.788 -11.083 -26.380 1.00 94.75 277 ILE A O 1
ATOM 2245 N N . PRO A 1 278 ? 25.671 -9.287 -27.414 1.00 94.38 278 PRO A N 1
ATOM 2246 C CA . PRO A 1 278 ? 25.354 -9.747 -28.758 1.00 94.38 278 PRO A CA 1
ATOM 2247 C C . PRO A 1 278 ? 26.187 -10.980 -29.121 1.00 94.38 278 PRO A C 1
ATOM 2249 O O . PRO A 1 278 ? 27.384 -11.051 -28.828 1.00 94.38 278 PRO A O 1
ATOM 2252 N N . ASP A 1 279 ? 25.547 -11.934 -29.785 1.00 94.56 279 ASP A N 1
ATOM 2253 C CA . ASP A 1 279 ? 26.211 -13.062 -30.430 1.00 94.56 279 ASP A CA 1
ATOM 2254 C C . ASP A 1 279 ? 26.765 -12.660 -31.810 1.00 94.56 279 ASP A C 1
ATOM 2256 O O . ASP A 1 279 ? 26.582 -11.534 -32.278 1.00 94.56 279 ASP A O 1
ATOM 2260 N N . THR A 1 280 ? 27.458 -13.577 -32.482 1.00 95.44 280 THR A N 1
ATOM 2261 C CA . THR A 1 280 ? 28.027 -13.336 -33.816 1.00 95.44 280 THR A CA 1
ATOM 2262 C C . THR A 1 280 ? 26.950 -12.949 -34.830 1.00 95.44 280 THR A C 1
ATOM 2264 O O . THR A 1 280 ? 27.132 -11.979 -35.566 1.00 95.44 280 THR A O 1
ATOM 2267 N N . ASN A 1 281 ? 25.792 -13.617 -34.811 1.00 94.44 281 ASN A N 1
ATOM 2268 C CA . ASN A 1 281 ? 24.689 -13.337 -35.737 1.00 94.44 281 ASN A CA 1
ATOM 2269 C C . ASN A 1 281 ? 24.101 -11.936 -35.537 1.00 94.44 281 ASN A C 1
ATOM 2271 O O . ASN A 1 281 ? 23.781 -11.262 -36.512 1.00 94.44 281 ASN A O 1
ATOM 2275 N N . SER A 1 282 ? 24.067 -11.424 -34.303 1.00 93.88 282 SER A N 1
ATOM 2276 C CA . SER A 1 282 ? 23.665 -10.040 -34.023 1.00 93.88 282 SER A CA 1
ATOM 2277 C C . SER A 1 282 ? 24.503 -9.019 -34.806 1.00 93.88 282 SER A C 1
ATOM 2279 O O . SER A 1 282 ? 23.983 -7.986 -35.231 1.00 93.88 282 SER A O 1
ATOM 2281 N N . PHE A 1 283 ? 25.790 -9.298 -35.036 1.00 94.81 283 PHE A N 1
ATOM 2282 C CA . PHE A 1 283 ? 26.663 -8.446 -35.850 1.00 94.81 283 PHE A CA 1
ATOM 2283 C C . PHE A 1 283 ? 26.558 -8.713 -37.352 1.00 94.81 283 PHE A C 1
ATOM 2285 O O . PHE A 1 283 ? 26.799 -7.791 -38.126 1.00 94.81 283 PHE A O 1
ATOM 2292 N N . ILE A 1 284 ? 26.220 -9.930 -37.775 1.00 94.12 284 ILE A N 1
ATOM 2293 C CA . ILE A 1 284 ? 26.050 -10.258 -39.197 1.00 94.12 284 ILE A CA 1
ATOM 2294 C C . ILE A 1 284 ? 24.719 -9.705 -39.722 1.00 94.12 284 ILE A C 1
ATOM 2296 O O . ILE A 1 284 ? 24.703 -8.969 -40.707 1.00 94.12 284 ILE A O 1
ATOM 2300 N N . ASP A 1 285 ? 23.623 -9.982 -39.019 1.00 95.19 285 ASP A N 1
ATOM 2301 C CA . ASP A 1 285 ? 22.262 -9.730 -39.502 1.00 95.19 285 ASP A CA 1
ATOM 2302 C C . ASP A 1 285 ? 21.681 -8.404 -38.989 1.00 95.19 285 ASP A C 1
ATOM 2304 O O . ASP A 1 285 ? 20.799 -7.804 -39.610 1.00 95.19 285 ASP A O 1
ATOM 2308 N N . HIS A 1 286 ? 22.162 -7.920 -37.838 1.00 95.00 286 HIS A N 1
ATOM 2309 C CA . HIS A 1 286 ? 21.531 -6.820 -37.099 1.00 95.00 286 HIS A CA 1
ATOM 2310 C C . HIS A 1 286 ? 22.494 -5.688 -36.715 1.00 95.00 286 HIS A C 1
ATOM 2312 O O . HIS A 1 286 ? 22.192 -4.876 -35.834 1.00 95.00 286 HIS A O 1
ATOM 2318 N N . LEU A 1 287 ? 23.616 -5.549 -37.430 1.00 93.81 287 LEU A N 1
ATOM 2319 C CA . LEU A 1 287 ? 24.619 -4.508 -37.175 1.00 93.81 287 LEU A CA 1
ATOM 2320 C C . LEU A 1 287 ? 24.048 -3.080 -37.049 1.00 93.81 287 LEU A C 1
ATOM 2322 O O . LEU A 1 287 ? 24.490 -2.353 -36.154 1.00 93.81 287 LEU A O 1
ATOM 2326 N N . PRO A 1 288 ? 23.080 -2.634 -37.882 1.00 94.00 288 PRO A N 1
ATOM 2327 C CA . PRO A 1 288 ? 22.499 -1.299 -37.730 1.00 94.00 288 PRO A CA 1
ATOM 2328 C C . PRO A 1 288 ? 21.788 -1.101 -36.383 1.00 94.00 288 PRO A C 1
ATOM 2330 O O . PRO A 1 288 ? 21.887 -0.026 -35.791 1.00 94.00 288 PRO A O 1
ATOM 2333 N N . LEU A 1 289 ? 21.113 -2.135 -35.869 1.00 90.69 289 LEU A N 1
ATOM 2334 C CA . LEU A 1 289 ? 20.419 -2.088 -34.579 1.00 90.69 289 LEU A CA 1
ATOM 2335 C C . LEU A 1 289 ? 21.412 -2.081 -33.417 1.00 90.69 289 LEU A C 1
ATOM 2337 O O . LEU A 1 289 ? 21.263 -1.277 -32.500 1.00 90.69 289 LEU A O 1
ATOM 2341 N N . VAL A 1 290 ? 22.470 -2.896 -33.493 1.00 92.06 290 VAL A N 1
ATOM 2342 C CA . VAL A 1 290 ? 23.552 -2.896 -32.495 1.00 92.06 290 VAL A CA 1
ATOM 2343 C C . VAL A 1 290 ? 24.216 -1.517 -32.417 1.00 92.06 290 VAL A C 1
ATOM 2345 O O . VAL A 1 290 ? 24.407 -0.988 -31.325 1.00 92.06 290 VAL A O 1
ATOM 2348 N N . LYS A 1 291 ? 24.486 -0.871 -33.561 1.00 92.25 291 LYS A N 1
ATOM 2349 C CA . LYS A 1 291 ? 25.017 0.505 -33.598 1.00 92.25 291 LYS A CA 1
ATOM 2350 C C . LYS A 1 291 ? 24.077 1.514 -32.936 1.00 92.25 291 LYS A C 1
ATOM 2352 O O . LYS A 1 291 ? 24.548 2.373 -32.195 1.00 92.25 291 LYS A O 1
ATOM 2357 N N . LYS A 1 292 ? 22.766 1.404 -33.175 1.00 90.88 292 LYS A N 1
ATOM 2358 C CA . LYS A 1 292 ? 21.762 2.270 -32.541 1.00 90.88 292 LYS A CA 1
ATOM 2359 C C . LYS A 1 292 ? 21.743 2.081 -31.022 1.00 90.88 292 LYS A C 1
ATOM 2361 O O . LYS A 1 292 ? 21.731 3.074 -30.309 1.00 90.88 292 LYS A O 1
ATOM 2366 N N . LEU A 1 293 ? 21.806 0.838 -30.539 1.00 89.12 293 LEU A N 1
ATOM 2367 C CA . LEU A 1 293 ? 21.842 0.516 -29.105 1.00 89.12 293 LEU A CA 1
ATOM 2368 C C . LEU A 1 293 ? 23.097 1.059 -28.408 1.00 89.12 293 LEU A C 1
ATOM 2370 O O . LEU A 1 293 ? 23.007 1.542 -27.284 1.00 89.12 293 LEU A O 1
ATOM 2374 N N . VAL A 1 294 ? 24.254 1.021 -29.077 1.00 90.69 294 VAL A N 1
ATOM 2375 C CA . VAL A 1 294 ? 25.494 1.620 -28.556 1.00 90.69 294 VAL A CA 1
ATOM 2376 C C . VAL A 1 294 ? 25.399 3.148 -28.521 1.00 90.69 294 VAL A C 1
ATOM 2378 O O . VAL A 1 294 ? 25.768 3.759 -27.523 1.00 90.69 294 VAL A O 1
ATOM 2381 N N . ALA A 1 295 ? 24.893 3.771 -29.591 1.00 89.31 295 ALA A N 1
ATOM 2382 C CA . ALA A 1 295 ? 24.767 5.228 -29.685 1.00 89.31 295 ALA A CA 1
ATOM 2383 C C . ALA A 1 295 ? 23.758 5.812 -28.682 1.00 89.31 295 ALA A C 1
ATOM 2385 O O . ALA A 1 295 ? 23.920 6.936 -28.220 1.00 89.31 295 ALA A O 1
ATOM 2386 N N . ASP A 1 296 ? 22.728 5.039 -28.349 1.00 84.44 296 ASP A N 1
ATOM 2387 C CA . ASP A 1 296 ? 21.672 5.389 -27.404 1.00 84.44 296 ASP A CA 1
ATOM 2388 C C . ASP A 1 296 ? 22.161 5.487 -25.944 1.00 84.44 296 ASP A C 1
ATOM 2390 O O . ASP A 1 296 ? 21.515 6.126 -25.119 1.00 84.44 296 ASP A O 1
ATOM 2394 N N . GLY A 1 297 ? 23.307 4.882 -25.603 1.00 81.12 297 GLY A N 1
ATOM 2395 C CA . GLY A 1 297 ? 23.986 5.062 -24.311 1.00 81.12 297 GLY A CA 1
ATOM 2396 C C . GLY A 1 297 ? 23.274 4.478 -23.081 1.00 81.12 297 GLY A C 1
ATOM 2397 O O . GLY A 1 297 ? 23.850 4.473 -21.995 1.00 81.12 297 GLY A O 1
ATOM 2398 N N . ARG A 1 298 ? 22.050 3.950 -23.228 1.00 81.25 298 ARG A N 1
ATOM 2399 C CA . ARG A 1 298 ? 21.273 3.329 -22.138 1.00 81.25 298 ARG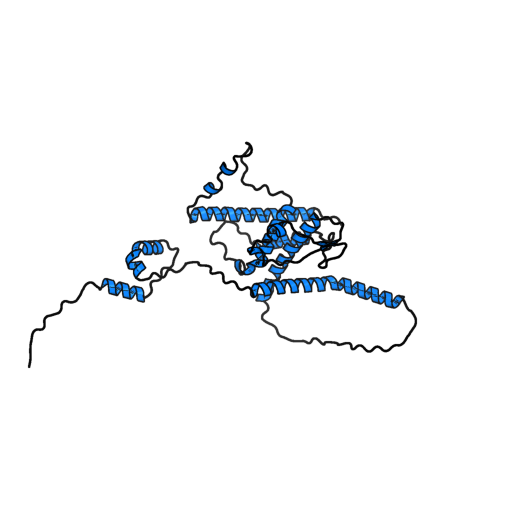 A CA 1
ATOM 2400 C C . ARG A 1 298 ? 21.757 1.927 -21.756 1.00 81.25 298 ARG A C 1
ATOM 2402 O O . ARG A 1 298 ? 21.462 1.461 -20.656 1.00 81.25 298 ARG A O 1
ATOM 2409 N N . PHE A 1 299 ? 22.505 1.264 -22.636 1.00 87.56 299 PHE A N 1
ATOM 2410 C CA . PHE A 1 299 ? 22.983 -0.106 -22.450 1.00 87.56 299 PHE A CA 1
ATOM 2411 C C . PHE A 1 299 ? 24.500 -0.202 -22.606 1.00 87.56 299 PHE A C 1
ATOM 2413 O O . PHE A 1 299 ? 25.089 0.412 -23.494 1.00 87.56 299 PHE A O 1
ATOM 2420 N N . TYR A 1 300 ? 25.127 -1.056 -21.801 1.00 88.50 300 TYR A N 1
ATOM 2421 C CA . TYR A 1 300 ? 26.506 -1.479 -22.005 1.00 88.50 300 TYR A CA 1
ATOM 2422 C C . TYR A 1 300 ? 26.531 -2.704 -22.918 1.00 88.50 300 TYR A C 1
ATOM 2424 O O . TYR A 1 300 ? 26.083 -3.785 -22.533 1.00 88.50 300 TYR A O 1
ATOM 2432 N N . VAL A 1 301 ? 27.060 -2.544 -24.128 1.00 92.94 301 VAL A N 1
ATOM 2433 C CA . VAL A 1 301 ? 27.197 -3.641 -25.092 1.00 92.94 301 VAL A CA 1
ATOM 2434 C C . VAL A 1 301 ? 28.575 -4.286 -24.934 1.00 92.94 301 VAL A C 1
ATOM 2436 O O . VAL A 1 301 ? 29.593 -3.650 -25.201 1.00 92.94 301 VAL A O 1
ATOM 2439 N N . TYR A 1 302 ? 28.610 -5.547 -24.505 1.00 94.62 302 TYR A N 1
ATOM 2440 C CA . TYR A 1 302 ? 29.832 -6.329 -24.318 1.00 94.62 302 TYR A CA 1
ATOM 2441 C C . TYR A 1 302 ? 29.969 -7.383 -25.410 1.00 94.62 302 TYR A C 1
ATOM 2443 O O . TYR A 1 302 ? 29.121 -8.259 -25.552 1.00 94.62 302 TYR A O 1
ATOM 2451 N N . VAL A 1 303 ? 31.074 -7.335 -26.148 1.00 94.69 303 VAL A N 1
ATOM 2452 C CA . VAL A 1 303 ? 31.381 -8.331 -27.177 1.00 94.69 303 VAL A CA 1
ATOM 2453 C C . VAL A 1 303 ? 32.324 -9.367 -26.587 1.00 94.69 303 VAL A C 1
ATOM 2455 O O . VAL A 1 303 ? 33.428 -9.034 -26.159 1.00 94.69 303 VAL A O 1
ATOM 2458 N N . SER A 1 304 ? 31.888 -10.625 -26.546 1.00 95.31 304 SER A N 1
ATOM 2459 C CA . SER A 1 304 ? 32.752 -11.722 -26.106 1.00 95.31 304 SER A CA 1
ATOM 2460 C C . SER A 1 304 ? 33.938 -11.889 -27.060 1.00 95.31 304 SER A C 1
ATOM 2462 O O . SER A 1 304 ? 33.801 -11.739 -28.274 1.00 95.31 304 SER A O 1
ATOM 2464 N N . ILE A 1 305 ? 35.098 -12.271 -26.521 1.00 93.38 305 ILE A N 1
ATOM 2465 C CA . ILE A 1 305 ? 36.310 -12.546 -27.309 1.00 93.38 305 ILE A CA 1
ATOM 2466 C C . ILE A 1 305 ? 36.042 -13.621 -28.373 1.00 93.38 305 ILE A C 1
ATOM 2468 O O . ILE A 1 305 ? 36.577 -13.545 -29.474 1.00 93.38 305 ILE A O 1
ATOM 2472 N N . VAL A 1 306 ? 35.184 -14.601 -28.069 1.00 94.56 306 VAL A N 1
ATOM 2473 C CA . VAL A 1 306 ? 34.802 -15.657 -29.020 1.00 94.56 306 VAL A CA 1
ATOM 2474 C C . VAL A 1 306 ? 34.102 -15.057 -30.241 1.00 94.56 306 VAL A C 1
ATOM 2476 O O . VAL A 1 306 ? 34.533 -15.300 -31.363 1.00 94.56 306 VAL A O 1
ATOM 2479 N N . VAL A 1 307 ? 33.115 -14.184 -30.018 1.00 95.62 307 VAL A N 1
ATOM 2480 C CA . VAL A 1 307 ? 32.399 -13.464 -31.084 1.00 95.62 307 VAL A CA 1
ATOM 2481 C C . VAL A 1 307 ? 33.363 -12.599 -31.898 1.00 95.62 307 VAL A C 1
ATOM 2483 O O . VAL A 1 307 ? 33.310 -12.587 -33.125 1.00 95.62 307 VAL A O 1
ATOM 2486 N N . LEU A 1 308 ? 34.309 -11.924 -31.237 1.00 93.12 308 LEU A N 1
ATOM 2487 C CA . LEU A 1 308 ? 35.334 -11.131 -31.918 1.00 93.12 308 LEU A CA 1
ATOM 2488 C C . LEU A 1 308 ? 36.213 -11.996 -32.843 1.00 93.12 308 LEU A C 1
ATOM 2490 O O . LEU A 1 308 ? 36.483 -11.615 -33.982 1.00 93.12 308 LEU A O 1
ATOM 2494 N N . ASN A 1 309 ? 36.635 -13.169 -32.367 1.00 92.12 309 ASN A N 1
ATOM 2495 C CA . ASN A 1 309 ? 37.455 -14.110 -33.129 1.00 92.12 309 ASN A CA 1
ATOM 2496 C C . ASN A 1 309 ? 36.691 -14.714 -34.311 1.00 92.12 309 ASN A C 1
ATOM 2498 O O . ASN A 1 309 ? 37.257 -14.842 -35.397 1.00 92.12 309 ASN A O 1
ATOM 2502 N N . GLU A 1 310 ? 35.417 -15.054 -34.121 1.00 95.44 310 GLU A N 1
ATOM 2503 C CA . GLU A 1 310 ? 34.541 -15.559 -35.180 1.00 95.44 310 GLU A CA 1
ATOM 2504 C C . GLU A 1 310 ? 34.330 -14.509 -36.272 1.00 95.44 310 GLU A C 1
ATOM 2506 O O . GLU A 1 310 ? 34.552 -14.798 -37.447 1.00 95.44 310 GLU A O 1
ATOM 2511 N N . LEU A 1 311 ? 34.008 -13.266 -35.900 1.00 93.69 311 LEU A N 1
ATOM 2512 C CA . LEU A 1 311 ? 33.863 -12.159 -36.849 1.00 93.69 311 LEU A CA 1
ATOM 2513 C C . LEU A 1 311 ? 35.164 -11.876 -37.605 1.00 93.69 311 LEU A C 1
ATOM 2515 O O . LEU A 1 311 ? 35.142 -11.651 -38.814 1.00 93.69 311 LEU A O 1
ATOM 2519 N N . HIS A 1 312 ? 36.310 -11.931 -36.923 1.00 91.38 312 HIS A N 1
ATOM 2520 C CA . HIS A 1 312 ? 37.615 -11.783 -37.563 1.00 91.38 312 HIS A CA 1
ATOM 2521 C C . HIS A 1 312 ? 37.933 -12.952 -38.515 1.00 91.38 312 HIS A C 1
ATOM 2523 O O . HIS A 1 312 ? 38.492 -12.740 -39.593 1.00 91.38 312 HIS A O 1
ATOM 2529 N N . GLY A 1 313 ? 37.551 -14.180 -38.155 1.00 91.75 313 GLY A N 1
ATOM 2530 C CA . GLY A 1 313 ? 37.648 -15.355 -39.023 1.00 91.75 313 GLY A CA 1
ATOM 2531 C C . GLY A 1 313 ? 36.775 -15.229 -40.274 1.00 91.75 313 GLY A C 1
ATOM 2532 O O . GLY A 1 313 ? 37.258 -15.462 -41.381 1.00 91.75 313 GLY A O 1
ATOM 2533 N N . LEU A 1 314 ? 35.528 -14.777 -40.116 1.00 89.06 314 LEU A N 1
ATOM 2534 C CA . LEU A 1 314 ? 34.591 -14.526 -41.214 1.00 89.06 314 LEU A CA 1
ATOM 2535 C C . LEU A 1 314 ? 35.078 -13.408 -42.140 1.00 89.06 314 LEU A C 1
ATOM 2537 O O . LEU A 1 314 ? 35.056 -13.570 -43.357 1.00 89.06 314 LEU A O 1
ATOM 2541 N N . ALA A 1 315 ? 35.608 -12.316 -41.582 1.00 87.75 315 ALA A N 1
ATOM 2542 C CA . ALA A 1 315 ? 36.189 -11.223 -42.362 1.00 87.75 315 ALA A CA 1
ATOM 2543 C C . ALA A 1 315 ? 37.392 -11.673 -43.215 1.00 87.75 315 ALA A C 1
ATOM 2545 O O . ALA A 1 315 ? 37.672 -11.085 -44.258 1.00 87.75 315 ALA A O 1
ATOM 2546 N N . ARG A 1 316 ? 38.095 -12.734 -42.796 1.00 83.25 316 ARG A N 1
ATOM 2547 C CA . ARG A 1 316 ? 39.204 -13.357 -43.538 1.00 83.25 316 ARG A CA 1
ATOM 2548 C C . ARG A 1 316 ? 38.755 -14.456 -44.511 1.00 83.25 316 ARG A C 1
ATOM 2550 O O . ARG A 1 316 ? 39.534 -14.858 -45.376 1.00 83.25 316 ARG A O 1
ATOM 2557 N N . GLY A 1 317 ? 37.512 -14.923 -44.413 1.00 63.88 317 GLY A N 1
ATOM 2558 C CA . GLY A 1 317 ? 36.943 -16.069 -45.129 1.00 63.88 317 GLY A CA 1
ATOM 2559 C C . GLY A 1 317 ? 36.585 -15.845 -46.603 1.00 63.88 317 GLY A C 1
ATOM 2560 O O . GLY A 1 317 ? 35.584 -16.383 -47.064 1.00 63.88 317 GLY A O 1
ATOM 2561 N N . GLY A 1 318 ? 37.397 -15.088 -47.349 1.00 56.94 318 GLY A N 1
ATOM 2562 C CA . GLY A 1 318 ? 37.278 -14.911 -48.805 1.00 56.94 318 GLY A CA 1
ATOM 2563 C C . GLY A 1 318 ? 38.578 -15.119 -49.593 1.00 56.94 318 GLY A C 1
ATOM 2564 O O . GLY A 1 318 ? 38.537 -15.223 -50.815 1.00 56.94 318 GLY A O 1
ATOM 2565 N N . ALA A 1 319 ? 39.735 -15.230 -48.932 1.00 52.44 319 ALA A N 1
ATOM 2566 C CA . ALA A 1 319 ? 41.014 -15.459 -49.602 1.00 52.44 319 ALA A CA 1
ATOM 2567 C C . ALA A 1 319 ? 41.513 -16.884 -49.328 1.00 52.44 319 ALA A C 1
ATOM 2569 O O . ALA A 1 319 ? 42.217 -17.139 -48.352 1.00 52.44 319 ALA A O 1
ATOM 2570 N N . ARG A 1 320 ? 41.160 -17.833 -50.203 1.00 49.19 320 ARG A N 1
ATOM 2571 C CA . ARG A 1 320 ? 41.934 -19.078 -50.316 1.00 49.19 320 ARG A CA 1
ATOM 2572 C C . ARG A 1 320 ? 43.287 -18.730 -50.952 1.00 49.19 320 ARG A C 1
ATOM 2574 O O . ARG A 1 320 ? 43.275 -18.145 -52.034 1.00 49.19 320 ARG A O 1
ATOM 2581 N N . PRO A 1 321 ? 44.437 -19.080 -50.350 1.00 45.09 321 PRO A N 1
ATOM 2582 C CA . PRO A 1 321 ? 45.703 -19.011 -51.065 1.00 45.09 321 PRO A CA 1
ATOM 2583 C C . PRO A 1 321 ? 45.660 -20.019 -52.220 1.00 45.09 321 PRO A C 1
ATOM 2585 O O . PRO A 1 321 ? 45.284 -21.179 -52.031 1.00 45.09 321 PRO A O 1
ATOM 2588 N N . ALA A 1 322 ? 45.976 -19.545 -53.426 1.00 43.03 322 ALA A N 1
ATOM 2589 C CA . ALA A 1 322 ? 46.123 -20.379 -54.607 1.00 43.03 322 ALA A CA 1
ATOM 2590 C C . ALA A 1 322 ? 47.140 -21.491 -54.317 1.00 43.03 322 ALA A C 1
ATOM 2592 O O . ALA A 1 322 ? 48.200 -21.246 -53.745 1.00 43.03 322 ALA A O 1
ATOM 2593 N N . GLN A 1 323 ? 46.779 -22.722 -54.670 1.00 43.72 323 GLN A N 1
ATOM 2594 C CA . GLN A 1 323 ? 47.677 -23.866 -54.620 1.00 43.72 323 GLN A CA 1
ATOM 2595 C C . GLN A 1 323 ? 48.813 -23.622 -55.615 1.00 43.72 323 GLN A C 1
ATOM 2597 O O . GLN A 1 323 ? 48.587 -23.678 -56.824 1.00 43.72 323 GLN A O 1
ATOM 2602 N N . ASP A 1 324 ? 50.016 -23.351 -55.113 1.00 39.28 324 ASP A N 1
ATOM 2603 C CA . ASP A 1 324 ? 51.206 -23.358 -55.951 1.00 39.28 324 ASP A CA 1
ATOM 2604 C C . ASP A 1 324 ? 51.485 -24.781 -56.429 1.00 39.28 324 ASP A C 1
ATOM 2606 O O . ASP A 1 324 ? 51.533 -25.753 -55.667 1.00 39.28 324 ASP A O 1
ATOM 2610 N N . ALA A 1 325 ? 51.604 -24.865 -57.747 1.00 40.88 325 ALA A N 1
ATOM 2611 C CA . ALA A 1 325 ? 51.782 -26.068 -58.515 1.00 40.88 325 ALA A CA 1
ATOM 2612 C C . ALA A 1 325 ? 53.050 -26.820 -58.104 1.00 40.88 325 ALA A C 1
ATOM 2614 O O . ALA A 1 325 ? 54.169 -26.311 -58.091 1.00 40.88 325 ALA A O 1
ATOM 2615 N N . GLN A 1 326 ? 52.841 -28.103 -57.862 1.00 47.09 326 GLN A N 1
ATOM 2616 C CA . GLN A 1 326 ? 53.844 -29.143 -57.790 1.00 47.09 326 GLN A CA 1
ATOM 2617 C C . GLN A 1 326 ? 54.680 -29.146 -59.084 1.00 47.09 326 GLN A C 1
ATOM 2619 O O . GLN A 1 326 ? 54.193 -29.547 -60.136 1.00 47.09 326 GLN A O 1
ATOM 2624 N N . THR A 1 327 ? 55.940 -28.707 -59.020 1.00 39.19 327 THR A N 1
ATOM 2625 C CA . THR A 1 327 ? 56.936 -28.927 -60.083 1.00 39.19 327 THR A CA 1
ATOM 2626 C C . THR A 1 327 ? 58.244 -29.418 -59.462 1.00 39.19 327 THR A C 1
ATOM 2628 O O . THR A 1 327 ? 59.032 -28.652 -58.924 1.00 39.19 327 THR A O 1
ATOM 2631 N N . THR A 1 328 ? 58.399 -30.745 -59.500 1.00 43.38 328 THR A N 1
ATOM 2632 C CA . THR A 1 328 ? 59.637 -31.515 -59.737 1.00 43.38 328 THR A CA 1
ATOM 2633 C C . THR A 1 328 ? 60.971 -31.027 -59.153 1.00 43.38 328 THR A C 1
ATOM 2635 O O . THR A 1 328 ? 61.551 -30.075 -59.659 1.00 43.38 328 THR A O 1
ATOM 2638 N N . ALA A 1 329 ? 61.579 -31.856 -58.296 1.00 37.31 329 ALA A N 1
ATOM 2639 C CA . ALA A 1 329 ? 62.840 -32.540 -58.626 1.00 37.31 329 ALA A CA 1
ATOM 2640 C C . ALA A 1 329 ? 63.147 -33.661 -57.613 1.00 37.31 329 ALA A C 1
ATOM 2642 O O . ALA A 1 329 ? 63.287 -33.425 -56.417 1.00 37.31 329 ALA A O 1
ATOM 2643 N N . ARG A 1 330 ? 63.250 -34.893 -58.128 1.00 40.12 330 ARG A N 1
ATOM 2644 C CA . ARG A 1 330 ? 63.989 -36.007 -57.521 1.00 40.12 330 ARG A CA 1
ATOM 2645 C C . ARG A 1 330 ? 65.485 -35.761 -57.744 1.00 40.12 330 ARG A C 1
ATOM 2647 O O . ARG A 1 330 ? 65.854 -35.603 -58.905 1.00 40.12 330 ARG A O 1
ATOM 2654 N N . MET A 1 331 ? 66.302 -35.814 -56.694 1.00 37.25 331 MET A N 1
ATOM 2655 C CA . MET A 1 331 ? 67.427 -36.752 -56.487 1.00 37.25 331 MET A CA 1
ATOM 2656 C C . MET A 1 331 ? 68.208 -36.369 -55.236 1.00 37.25 331 MET A C 1
ATOM 2658 O O . MET A 1 331 ? 68.486 -35.162 -55.076 1.00 37.25 331 MET A O 1
#

Solvent-accessible surface area (backbone atoms only — not comparable to full-atom values): 20867 Å² total; per-residue (Å²): 131,80,73,63,68,65,52,57,53,53,40,31,53,47,52,51,51,52,51,52,55,50,50,52,36,50,54,44,45,50,54,50,46,27,68,75,70,72,51,69,66,67,76,78,66,54,66,75,85,58,74,88,64,82,93,78,78,89,71,68,90,64,76,79,68,69,90,48,55,75,73,49,41,59,60,53,31,54,49,42,31,34,52,66,39,43,45,76,74,50,54,72,69,61,74,77,60,89,66,80,46,80,71,89,67,62,64,69,58,59,50,49,54,45,48,57,38,57,67,69,53,74,62,82,89,58,68,79,34,79,67,90,49,97,60,41,45,77,68,78,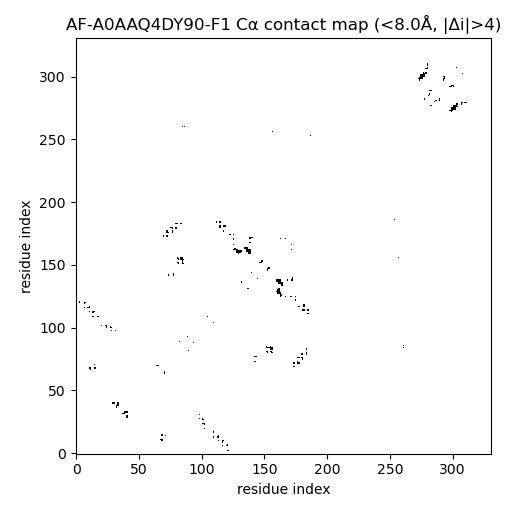53,70,63,57,66,74,46,68,83,42,71,75,46,70,61,26,90,86,81,69,40,22,36,59,66,93,66,65,63,68,59,50,45,52,49,50,36,50,52,52,44,46,52,45,53,52,50,64,56,59,60,66,55,71,79,73,67,87,77,83,80,94,78,83,84,84,83,82,80,81,79,77,90,73,93,75,92,74,92,77,85,86,61,73,67,58,59,51,50,49,51,51,51,51,50,53,52,50,59,68,42,46,62,59,55,49,50,51,52,50,54,50,50,49,50,51,55,53,52,53,61,62,70,65,71,74,84,77,88,80,87,74,83,47,68,41,70,61,56,56,59,45,57,72,80,35,41,72,58,54,52,49,48,54,73,64,64,75,40,47,77,47,75,49,69,66,39,53,51,49,53,54,49,57,76,54,70,80,70,78,80,78,82,80,77,91,75,87,81,92,131

Mean predicted aligned error: 18.91 Å

Foldseek 3Di:
DDWDVVLQVVLLVLLVVLVVLVVLLVVLVVVVCCVVVVDDPVVVVDCPVVPPDDDDDDDDPPPVQPSRSLSSLLVLLLVLLLCLQPVVVQVVHDDPDPRPSVRPDPVLVSLVSSLVSLVSGDLPVWDKDQDDDPQKDKQDAPSCVVCVPPPSNPLGDDGIIITGPPDDNSSVNSVVSSVSSNLSNVLVVVVVVVVVPPDDDDDDDDDDPDDDDDDDDDDDDDDPVVVVVVVVVVVVVVVVCVVVVVVVVSVVVSVVSVVVSVVPDDDDDDDDAQEAEDALVCCVPPVVVVVVVVVVVSHHYDYDPVSVVVVVVVVVPPDDDDPDDDDDDDD

Organism: Amblyomma americanum (NCBI:txid6943)

InterPro domains:
  IPR018834 DNA/RNA-binding domain, Est1-type [PF10373] (67-154)
  IPR045153 Est1/Ebs1-like [PTHR15696] (70-321)

Nearest PDB structures (foldseek):
  4um2-assembly1_A  TM=9.452E-01  e=6.630E-10  Homo sapiens

Sequence (331 aa):
MDECPY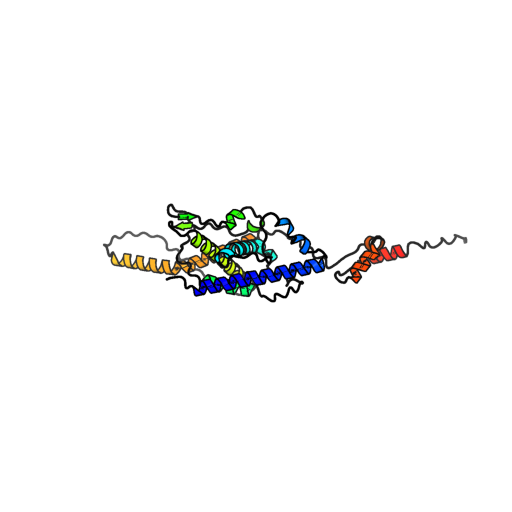FREEAKIQLLNLVDEGTVFYENLLYKFEETHGYSLNQFFDPEMHGLLGTGSSPSLGVSLSDDPADLLPSLKVWTDWMSGQKRLWVPPPSPCEHNTSVKGNIRTTFADLLTVLLKLNLNDVTFYKDPAEDRELVTLPEDATLSSFVPLLGAPQEAFYVQVPCNRERARSYLRIGRIQFFGDYLSSDTESESKKEVTYDSSDEELELGDSLDDQTAPFTSSEEEQEIHKLWTKKEQLRPAKQHERHHACIRAVLQEHQSKQAFILKIRPRYLIPDTNSFIDHLPLVKKLVADGRFYVYVSIVVLNELHGLARGGARPAQDAQTTARM

Secondary structure (DSSP, 8-state):
----HHHHHHHHHHHHHHHHHHHHHHHHHHHHHHHHH---GGGTS-GGGGTTS-------S-----S-HHHHHHHHHHHHHHHHHTGGGTSS-----SS--S----HHHHHHHHHHHHHTS--TTS-EESS--TTEEE---HHHHHTTT-GGGTTS-----EEESS--HHHHHHHHHHHHHHHHHHHHHHTTTTTT---------------------------HHHHHHHHHHHHHHHHHHHHHHHHHHHHHHHHHHHHHHHHS----------EE---HHHHHH-HHHHHHHHHT-SSEE---HHHHHHHHHHHHTT-PPP---------

Radius of gyration: 34.03 Å; Cα contacts (8 Å, |Δi|>4): 180; chains: 1; bounding box: 94×59×122 Å

pLDDT: mean 70.04, std 19.11, range [25.53, 95.62]